Protein AF-A0A7J6LFY3-F1 (afdb_monomer)

Secondary structure (DSSP, 8-state):
-HHHHHT--TTTT--HHHHHHHHHHHHHIIIIIHHHHHHHHHSSHHHHHHHHHHH----TTGGGTHHHHHHHHHHHHHHHTSGGGS-HHHHHHHHHHHHHHHHHHHTT-SSSS-SSS--HHHHHHHHHHHHHHS--SGGGGG-HHHHHHTT-HHHHHHHHHHHHHHHHHHHHHHTT-

InterPro domains:
  IPR033468 Metaxin, glutathione S-transferase domain [PF17171] (96-162)
  IPR036282 Glutathione S-transferase, C-terminal domain superfamily [SSF47616] (95-165)
  IPR040079 Glutathione transferase family [SFLDS00019] (1-170)
  IPR050931 Mitochondrial Protein Transport Metaxin [PTHR12289] (2-169)

Radius of gyration: 18.07 Å; Cα contacts (8 Å, |Δi|>4): 151; chains: 1; bounding box: 41×41×45 Å

Foldseek 3Di:
DVCVVVVNALCVPFDPVLVVVLVVLLCCLVLQLVLLQLCLQLVDPQNLVQCCVPPPPDDPVCVVPVSVVVSVVSLVVCVVSVNNVDDNVVSLVSLLVSLVVQLVQCPVALENGHNPDHHPSLVSVLVSVCVQPVDPGPNVVSDSNNVNNVVRPSSVSSNVVVVVVVVVVVVVVVVVD

pLDDT: mean 91.99, std 9.64, range [40.88, 98.69]

Organism: Perkinsus olseni (NCBI:txid32597)

Solvent-accessible surface area (backbone atoms only — not comparable to full-atom values): 10045 Å² total; per-residue (Å²): 109,71,38,68,78,67,74,47,68,61,57,72,88,52,51,74,67,49,50,52,49,37,50,53,52,44,47,47,43,67,73,42,50,44,54,49,54,49,43,39,30,61,74,33,70,69,31,35,54,50,49,45,73,74,72,49,94,63,52,82,74,47,60,77,49,51,61,60,53,52,42,51,50,50,49,48,52,31,46,75,71,49,64,56,74,52,55,72,67,58,47,48,54,50,47,47,51,52,51,50,48,51,42,59,62,30,50,92,48,69,29,68,85,34,75,86,57,73,36,62,45,42,54,54,54,48,56,55,49,42,70,46,64,75,46,99,46,85,54,44,84,51,36,62,64,41,66,49,44,77,75,36,67,58,50,49,55,37,49,52,52,52,49,52,54,51,51,62,50,51,55,66,53,66,78,73,113

Structure (mmCIF, N/CA/C/O backbone):
data_AF-A0A7J6LFY3-F1
#
_entry.id   AF-A0A7J6LFY3-F1
#
loop_
_atom_site.group_PDB
_atom_site.id
_atom_site.type_symbol
_atom_site.label_atom_id
_atom_site.label_alt_id
_atom_site.label_comp_id
_atom_site.label_asym_id
_atom_site.label_entity_id
_atom_site.label_seq_id
_atom_site.pdbx_PDB_ins_code
_atom_site.Cartn_x
_atom_site.Cartn_y
_atom_site.Cartn_z
_atom_site.occupancy
_atom_site.B_iso_or_equiv
_atom_site.auth_seq_id
_atom_site.auth_comp_id
_atom_site.auth_asym_id
_atom_site.auth_atom_id
_atom_site.pdbx_PDB_model_num
ATOM 1 N N . MET A 1 1 ? 9.027 5.253 19.193 1.00 65.69 1 MET A N 1
ATOM 2 C CA . MET A 1 1 ? 7.863 5.371 18.272 1.00 65.69 1 MET A CA 1
ATOM 3 C C . MET A 1 1 ? 7.000 6.585 18.629 1.00 65.69 1 MET A C 1
ATOM 5 O O . MET A 1 1 ? 7.146 7.122 19.721 1.00 65.69 1 MET A O 1
ATOM 9 N N . LEU A 1 2 ? 6.112 7.054 17.735 1.00 80.75 2 LEU A N 1
ATOM 10 C CA . LEU A 1 2 ? 5.198 8.177 18.039 1.00 80.75 2 LEU A CA 1
ATOM 11 C C . LEU A 1 2 ? 4.242 7.851 19.198 1.00 80.75 2 LEU A C 1
ATOM 13 O O . LEU A 1 2 ? 3.955 8.728 20.008 1.00 80.75 2 LEU A O 1
ATOM 17 N N . SER A 1 3 ? 3.803 6.597 19.302 1.00 83.75 3 SER A N 1
ATOM 18 C CA . SER A 1 3 ? 2.967 6.102 20.399 1.00 83.75 3 SER A CA 1
ATOM 19 C C . SER A 1 3 ? 3.607 6.332 21.767 1.00 83.75 3 SER A C 1
ATOM 21 O O . SER A 1 3 ? 2.969 6.902 22.644 1.00 83.75 3 SER A O 1
ATOM 23 N N . GLU A 1 4 ? 4.888 5.993 21.925 1.00 83.31 4 GLU A N 1
ATOM 24 C CA . GLU A 1 4 ? 5.661 6.240 23.152 1.00 83.31 4 GLU A CA 1
ATOM 25 C C . GLU A 1 4 ? 5.812 7.738 23.431 1.00 83.31 4 GLU A C 1
ATOM 27 O O . GLU A 1 4 ? 5.576 8.195 24.546 1.00 83.31 4 GLU A O 1
ATOM 32 N N . LYS A 1 5 ? 6.149 8.529 22.402 1.00 86.81 5 LYS A N 1
ATOM 33 C CA . LYS A 1 5 ? 6.344 9.981 22.539 1.00 86.81 5 LYS A CA 1
ATOM 34 C C . LYS A 1 5 ? 5.081 10.697 23.024 1.00 86.81 5 LYS A C 1
ATOM 36 O O . LYS A 1 5 ? 5.181 11.657 23.783 1.00 86.81 5 LYS A O 1
ATOM 41 N N . TYR A 1 6 ? 3.913 10.269 22.553 1.00 87.06 6 TYR A N 1
ATOM 42 C CA . TYR A 1 6 ? 2.628 10.893 22.877 1.00 87.06 6 TYR A CA 1
ATOM 43 C C . TYR A 1 6 ? 1.809 10.110 23.907 1.00 87.06 6 TYR A C 1
ATOM 45 O O . TYR A 1 6 ? 0.683 10.511 24.191 1.00 87.06 6 TYR A O 1
ATOM 53 N N . ASN A 1 7 ? 2.362 9.022 24.454 1.00 88.75 7 ASN A N 1
ATOM 54 C CA . ASN A 1 7 ? 1.683 8.074 25.336 1.00 88.75 7 ASN A CA 1
ATOM 55 C C . ASN A 1 7 ? 0.286 7.674 24.819 1.00 88.75 7 ASN A C 1
ATOM 57 O O . ASN A 1 7 ? -0.711 7.716 25.541 1.00 88.75 7 ASN A O 1
ATOM 61 N N . LYS A 1 8 ? 0.209 7.368 23.519 1.00 87.75 8 LYS A N 1
ATOM 62 C CA . LYS A 1 8 ? -1.020 6.974 22.823 1.00 87.75 8 LYS A CA 1
ATOM 63 C C . LYS A 1 8 ? -0.801 5.656 22.105 1.00 87.75 8 LYS A C 1
ATOM 65 O O . LYS A 1 8 ? -0.168 5.624 21.051 1.00 87.75 8 LYS A O 1
ATOM 70 N N . ASP A 1 9 ? -1.357 4.599 22.675 1.00 91.00 9 ASP A N 1
ATOM 71 C CA . ASP A 1 9 ? -1.443 3.291 22.039 1.00 91.00 9 ASP A CA 1
ATOM 72 C C . ASP A 1 9 ? -2.806 3.154 21.343 1.00 91.00 9 ASP A C 1
ATOM 74 O O . ASP A 1 9 ? -3.854 3.152 21.990 1.00 91.00 9 ASP A O 1
ATOM 78 N N . LEU A 1 10 ? -2.789 3.099 20.008 1.00 91.81 10 LEU A N 1
ATOM 79 C CA . LEU A 1 10 ? -3.998 2.928 19.195 1.00 91.81 10 LEU A CA 1
ATOM 80 C C . LEU A 1 10 ? -4.537 1.493 19.256 1.00 91.81 10 LEU A C 1
ATOM 82 O O . LEU A 1 10 ? -5.704 1.272 18.936 1.00 91.81 10 LEU A O 1
ATOM 86 N N . ASP A 1 11 ? -3.710 0.547 19.701 1.00 94.06 11 ASP A N 1
ATOM 87 C CA . ASP A 1 11 ? -3.999 -0.882 19.740 1.00 94.06 11 ASP A CA 1
ATOM 88 C C . ASP A 1 11 ? -4.276 -1.379 21.174 1.00 94.06 11 ASP A C 1
ATOM 90 O O . ASP A 1 11 ? -4.370 -2.588 21.403 1.00 94.06 11 ASP A O 1
ATOM 94 N N . ALA A 1 12 ? -4.410 -0.466 22.147 1.00 92.31 12 ALA A N 1
ATOM 95 C CA . ALA A 1 12 ? -4.527 -0.791 23.572 1.00 92.31 12 ALA A CA 1
ATOM 96 C C . ALA A 1 12 ? -5.667 -1.779 23.871 1.00 92.31 12 ALA A C 1
ATOM 98 O O . ALA A 1 12 ? -5.471 -2.735 24.621 1.00 92.31 12 ALA A O 1
ATOM 99 N N . ASP A 1 13 ? -6.818 -1.582 23.222 1.00 92.56 13 ASP A N 1
ATOM 100 C CA . ASP A 1 13 ? -8.046 -2.354 23.452 1.00 92.56 13 ASP A CA 1
ATOM 101 C C . ASP A 1 13 ? -8.153 -3.607 22.564 1.00 92.56 13 ASP A C 1
ATOM 103 O O . ASP A 1 13 ? -9.158 -4.314 22.609 1.00 92.56 13 ASP A O 1
ATOM 107 N N . LEU A 1 14 ? -7.142 -3.887 21.731 1.00 95.25 14 LEU A N 1
ATOM 108 C CA . LEU A 1 14 ? -7.166 -5.048 20.843 1.00 95.25 14 LEU A CA 1
ATOM 109 C C . LEU A 1 14 ? -6.870 -6.347 21.598 1.00 95.25 14 LEU A C 1
ATOM 111 O O . LEU A 1 14 ? -5.921 -6.422 22.388 1.00 95.25 14 LEU A O 1
ATOM 115 N N . THR A 1 15 ? -7.621 -7.404 21.277 1.00 96.62 15 THR A N 1
ATOM 116 C CA . THR A 1 15 ? -7.311 -8.761 21.745 1.00 96.62 15 THR A CA 1
ATOM 117 C C . THR A 1 15 ? -5.974 -9.244 21.166 1.00 96.62 15 THR A C 1
ATOM 119 O O . THR A 1 15 ? -5.513 -8.725 20.140 1.00 96.62 15 THR A O 1
ATOM 122 N N . PRO A 1 16 ? -5.324 -10.254 21.774 1.00 97.31 16 PRO A N 1
ATOM 123 C CA . PRO A 1 16 ? -4.100 -10.836 21.224 1.00 97.31 16 PRO A CA 1
ATOM 124 C C . PRO A 1 16 ? -4.239 -11.281 19.759 1.00 97.31 16 PRO A C 1
ATOM 126 O O . PRO A 1 16 ? -3.343 -11.038 18.951 1.00 97.31 16 PRO A O 1
ATOM 129 N N . GLU A 1 17 ? -5.380 -11.862 19.386 1.00 97.31 17 GLU A N 1
ATOM 130 C CA . GLU A 1 17 ? -5.670 -12.300 18.018 1.00 97.31 17 GLU A CA 1
ATOM 131 C C . GLU A 1 17 ? -5.794 -11.112 17.056 1.00 97.31 17 GLU A C 1
ATOM 133 O O . GLU A 1 17 ? -5.250 -11.151 15.952 1.00 97.31 17 GLU A O 1
ATOM 138 N N . GLN A 1 18 ? -6.455 -10.028 17.474 1.00 96.56 18 GLN A N 1
ATOM 139 C CA . GLN A 1 18 ? -6.561 -8.802 16.677 1.00 96.56 18 GLN A CA 1
ATOM 140 C C . GLN A 1 18 ? -5.196 -8.134 16.483 1.00 96.56 18 GLN A C 1
ATOM 142 O O . GLN A 1 18 ? -4.888 -7.667 15.386 1.00 96.56 18 GLN A O 1
ATOM 147 N N . LYS A 1 19 ? -4.338 -8.138 17.511 1.00 96.81 19 LYS A N 1
ATOM 148 C CA . LYS A 1 19 ? -2.951 -7.656 17.399 1.00 96.81 19 LYS A CA 1
ATOM 149 C C . LYS A 1 19 ? -2.143 -8.503 16.416 1.00 96.81 19 LYS A C 1
ATOM 151 O O . LYS A 1 19 ? -1.441 -7.953 15.571 1.00 96.81 19 LYS A O 1
ATOM 156 N N . ALA A 1 20 ? -2.280 -9.827 16.467 1.00 97.56 20 ALA A N 1
ATOM 157 C CA . ALA A 1 20 ? -1.620 -10.722 15.517 1.00 97.56 20 ALA A CA 1
ATOM 158 C C . ALA A 1 20 ? -2.108 -10.493 14.075 1.00 97.56 20 ALA A C 1
ATOM 160 O O . ALA A 1 20 ? -1.294 -10.386 13.155 1.00 97.56 20 ALA A O 1
ATOM 161 N N . MET A 1 21 ? -3.421 -10.344 13.877 1.00 97.88 21 MET A N 1
ATOM 162 C CA . MET A 1 21 ? -3.996 -10.033 12.566 1.00 97.88 21 MET A CA 1
ATOM 163 C C . MET A 1 21 ? -3.535 -8.662 12.053 1.00 97.88 21 MET A C 1
ATOM 165 O O . MET A 1 21 ? -3.193 -8.528 10.881 1.00 97.88 21 MET A O 1
ATOM 169 N N . SER A 1 22 ? -3.460 -7.657 12.930 1.00 97.56 22 SER A N 1
ATOM 170 C CA . SER A 1 22 ? -2.922 -6.329 12.613 1.00 97.56 22 SER A CA 1
ATOM 171 C C . SER A 1 22 ? -1.500 -6.424 12.050 1.00 97.56 22 SER A C 1
ATOM 173 O O . SER A 1 22 ? -1.221 -5.853 10.996 1.00 97.56 22 SER A O 1
ATOM 175 N N . VAL A 1 23 ? -0.621 -7.215 12.676 1.00 98.00 23 VAL A N 1
ATOM 176 C CA . VAL A 1 23 ? 0.743 -7.448 12.172 1.00 98.00 23 VAL A CA 1
ATOM 177 C C . VAL A 1 23 ? 0.728 -8.141 10.809 1.00 98.00 23 VAL A C 1
ATOM 179 O O . VAL A 1 23 ? 1.461 -7.729 9.911 1.00 98.00 23 VAL A O 1
ATOM 182 N N . ALA A 1 24 ? -0.103 -9.169 10.624 1.00 98.44 24 ALA A N 1
ATOM 183 C CA . ALA A 1 24 ? -0.195 -9.880 9.348 1.00 98.44 24 ALA A CA 1
ATOM 184 C C . ALA A 1 24 ? -0.619 -8.948 8.200 1.00 98.44 24 ALA A C 1
ATOM 186 O O . ALA A 1 24 ? -0.000 -8.952 7.135 1.00 98.44 24 ALA A O 1
ATOM 187 N N . VAL A 1 25 ? -1.622 -8.097 8.439 1.00 98.56 25 VAL A N 1
ATOM 188 C CA . VAL A 1 25 ? -2.085 -7.102 7.463 1.00 98.56 25 VAL A CA 1
ATOM 189 C C . VAL A 1 25 ? -1.010 -6.053 7.188 1.00 98.56 25 VAL A C 1
ATOM 191 O O . VAL A 1 25 ? -0.761 -5.747 6.024 1.00 98.56 25 VAL A O 1
ATOM 194 N N . GLN A 1 26 ? -0.327 -5.544 8.219 1.00 98.00 26 GLN A N 1
ATOM 195 C CA . GLN A 1 26 ? 0.783 -4.602 8.037 1.00 98.00 26 GLN A CA 1
ATOM 196 C C . GLN A 1 26 ? 1.870 -5.199 7.141 1.00 98.00 26 GLN A C 1
ATOM 198 O O . GLN A 1 26 ? 2.269 -4.564 6.172 1.00 98.00 26 GLN A O 1
ATOM 203 N N . ARG A 1 27 ? 2.288 -6.450 7.378 1.00 98.12 27 ARG A N 1
ATOM 204 C CA . ARG A 1 27 ? 3.302 -7.113 6.539 1.00 98.12 27 ARG A CA 1
ATOM 205 C C . ARG A 1 27 ? 2.825 -7.342 5.111 1.00 98.12 27 ARG A C 1
ATOM 207 O O . ARG A 1 27 ? 3.593 -7.110 4.184 1.00 98.12 27 ARG A O 1
ATOM 214 N N . MET A 1 28 ? 1.568 -7.738 4.915 1.00 98.31 28 MET A N 1
ATOM 215 C CA . MET A 1 28 ? 0.989 -7.865 3.574 1.00 98.31 28 MET A CA 1
ATOM 216 C C . MET A 1 28 ? 1.029 -6.530 2.817 1.00 98.31 28 MET A C 1
ATOM 218 O O . MET A 1 28 ? 1.389 -6.494 1.642 1.00 98.31 28 MET A O 1
ATOM 222 N N . VAL A 1 29 ? 0.706 -5.420 3.482 1.00 98.06 29 VAL A N 1
ATOM 223 C CA . VAL A 1 29 ? 0.696 -4.098 2.847 1.00 98.06 29 VAL A CA 1
ATOM 224 C C . VAL A 1 29 ? 2.113 -3.567 2.614 1.00 98.06 29 VAL A C 1
ATOM 226 O O . VAL A 1 29 ? 2.441 -3.176 1.495 1.00 98.06 29 VAL A O 1
ATOM 229 N N . GLU A 1 30 ? 2.960 -3.571 3.640 1.00 96.69 30 GLU A N 1
ATOM 230 C CA . GLU A 1 30 ? 4.283 -2.934 3.629 1.00 96.69 30 GLU A CA 1
ATOM 231 C C . GLU A 1 30 ? 5.327 -3.738 2.846 1.00 96.69 30 GLU A C 1
ATOM 233 O O . GLU A 1 30 ? 6.134 -3.159 2.123 1.00 96.69 30 GLU A O 1
ATOM 238 N N . GLU A 1 31 ? 5.291 -5.069 2.942 1.00 96.62 31 GLU A N 1
ATOM 239 C CA . GLU A 1 31 ? 6.338 -5.939 2.389 1.00 96.62 31 GLU A CA 1
ATOM 240 C C . GLU A 1 31 ? 5.921 -6.628 1.081 1.00 96.62 31 GLU A C 1
ATOM 242 O O . GLU A 1 31 ? 6.752 -7.244 0.415 1.00 96.62 31 GLU A O 1
ATOM 247 N N . HIS A 1 32 ? 4.651 -6.527 0.671 1.00 97.44 32 HIS A N 1
ATOM 248 C CA . HIS A 1 32 ? 4.164 -7.164 -0.558 1.00 97.44 32 HIS A CA 1
ATOM 249 C C . HIS A 1 32 ? 3.380 -6.195 -1.455 1.00 97.44 32 HIS A C 1
ATOM 251 O O . HIS A 1 32 ? 3.876 -5.834 -2.528 1.00 97.44 32 HIS A O 1
ATOM 257 N N . ALA A 1 33 ? 2.222 -5.691 -1.017 1.00 97.69 33 ALA A N 1
ATOM 258 C CA . ALA A 1 33 ? 1.380 -4.808 -1.834 1.00 97.69 33 ALA A CA 1
ATOM 259 C C . ALA A 1 33 ? 2.096 -3.500 -2.227 1.00 97.69 33 ALA A C 1
ATOM 261 O O . ALA A 1 33 ? 1.973 -3.027 -3.362 1.00 97.69 33 ALA A O 1
ATOM 262 N N . TYR A 1 34 ? 2.909 -2.940 -1.327 1.00 96.75 34 TYR A N 1
ATOM 263 C CA . TYR A 1 34 ? 3.764 -1.790 -1.614 1.00 96.75 34 TYR A CA 1
ATOM 264 C C . TYR A 1 34 ? 4.732 -2.066 -2.771 1.00 96.75 34 TYR A C 1
ATOM 266 O O . TYR A 1 34 ? 4.769 -1.306 -3.741 1.00 96.75 34 TYR A O 1
ATOM 274 N N . PHE A 1 35 ? 5.480 -3.174 -2.726 1.00 97.56 35 PHE A N 1
ATOM 275 C CA . PHE A 1 35 ? 6.440 -3.508 -3.780 1.00 97.56 35 PHE A CA 1
ATOM 276 C C . PHE A 1 35 ? 5.763 -3.857 -5.109 1.00 97.56 35 PHE A C 1
ATOM 278 O O . PHE A 1 35 ? 6.323 -3.564 -6.167 1.00 97.56 35 PHE A O 1
ATOM 285 N N . LEU A 1 36 ? 4.546 -4.407 -5.089 1.00 97.62 36 LEU A N 1
ATOM 286 C CA . LEU A 1 36 ? 3.739 -4.568 -6.300 1.00 97.62 36 LEU A CA 1
ATOM 287 C C . LEU A 1 36 ? 3.377 -3.206 -6.923 1.00 97.62 36 LEU A C 1
ATOM 289 O O . LEU A 1 36 ? 3.571 -3.025 -8.124 1.00 97.62 36 LEU A O 1
ATOM 293 N N . SER A 1 37 ? 2.970 -2.214 -6.124 1.00 95.56 37 SER A N 1
ATOM 294 C CA . SER A 1 37 ? 2.732 -0.845 -6.616 1.00 95.56 37 SER A CA 1
ATOM 295 C C . SER A 1 37 ? 4.010 -0.166 -7.124 1.00 95.56 37 SER A C 1
ATOM 297 O O . SER A 1 37 ? 3.989 0.547 -8.128 1.00 95.56 37 SER A O 1
ATOM 299 N N . VAL A 1 38 ? 5.158 -0.403 -6.480 1.00 95.50 38 VAL A N 1
ATOM 300 C CA . VAL A 1 38 ? 6.456 0.077 -6.986 1.00 95.50 38 VAL A CA 1
ATOM 301 C C . VAL A 1 38 ? 6.781 -0.566 -8.336 1.00 95.50 38 VAL A C 1
ATOM 303 O O . VAL A 1 38 ? 7.311 0.109 -9.220 1.00 95.50 38 VAL A O 1
ATOM 306 N N . ALA A 1 39 ? 6.449 -1.844 -8.530 1.00 97.00 39 ALA A N 1
ATOM 307 C CA . ALA A 1 39 ? 6.632 -2.530 -9.804 1.00 97.00 39 ALA A CA 1
ATOM 308 C C . ALA A 1 39 ? 5.740 -1.958 -10.913 1.00 97.00 39 ALA A C 1
ATOM 310 O O . ALA A 1 39 ? 6.237 -1.775 -12.027 1.00 97.00 39 ALA A O 1
ATOM 311 N N . ASP A 1 40 ? 4.483 -1.615 -10.607 1.00 94.31 40 ASP A N 1
ATOM 312 C CA . ASP A 1 40 ? 3.579 -0.936 -11.548 1.00 94.31 40 ASP A CA 1
ATOM 313 C C . ASP A 1 40 ? 4.213 0.349 -12.099 1.00 94.31 40 ASP A C 1
ATOM 315 O O . ASP A 1 40 ? 4.107 0.644 -13.287 1.00 94.31 40 ASP A O 1
ATOM 319 N N . ILE A 1 41 ? 4.952 1.077 -11.257 1.00 92.81 41 ILE A N 1
ATOM 320 C CA . ILE A 1 41 ? 5.628 2.312 -11.657 1.00 92.81 41 ILE A CA 1
ATOM 321 C C . ILE A 1 41 ? 6.969 2.036 -12.354 1.00 92.81 41 ILE A C 1
ATOM 323 O O . ILE A 1 41 ? 7.250 2.588 -13.413 1.00 92.81 41 ILE A O 1
ATOM 327 N N . ALA A 1 42 ? 7.843 1.225 -11.760 1.00 95.00 42 ALA A N 1
ATOM 328 C CA . ALA A 1 42 ? 9.235 1.095 -12.197 1.00 95.00 42 ALA A CA 1
ATOM 329 C C . ALA A 1 42 ? 9.407 0.240 -13.463 1.00 95.00 42 ALA A C 1
ATOM 331 O O . ALA A 1 42 ? 10.375 0.421 -14.217 1.00 95.00 42 ALA A O 1
ATOM 332 N N . LEU A 1 43 ? 8.507 -0.723 -13.683 1.00 95.00 43 LEU A N 1
ATOM 333 C CA . LEU A 1 43 ? 8.616 -1.694 -14.773 1.00 95.00 43 LEU A CA 1
ATOM 334 C C . LEU A 1 43 ? 7.811 -1.301 -16.013 1.00 95.00 43 LEU A C 1
ATOM 336 O O . LEU A 1 43 ? 8.122 -1.810 -17.085 1.00 95.00 43 LEU A O 1
ATOM 340 N N . GLN A 1 44 ? 6.880 -0.352 -15.902 1.00 91.88 44 GLN A N 1
ATOM 341 C CA . GLN A 1 44 ? 6.109 0.170 -17.030 1.00 91.88 44 GLN A CA 1
ATOM 342 C C . GLN A 1 44 ? 6.688 1.516 -17.491 1.00 91.88 44 GLN A C 1
ATOM 344 O O . GLN A 1 44 ? 6.809 2.450 -16.700 1.00 91.88 44 GLN A O 1
ATOM 349 N N . ASP A 1 45 ? 7.054 1.633 -18.772 1.00 91.75 45 ASP A N 1
ATOM 350 C CA . ASP A 1 45 ? 7.719 2.837 -19.302 1.00 91.75 45 ASP A CA 1
ATOM 351 C C . ASP A 1 45 ? 6.866 4.102 -19.139 1.00 91.75 45 ASP A C 1
ATOM 353 O O . ASP A 1 45 ? 7.368 5.136 -18.694 1.00 91.75 45 ASP A O 1
ATOM 357 N N . GLY A 1 46 ? 5.567 4.008 -19.440 1.00 92.19 46 GLY A N 1
ATOM 358 C CA . GLY A 1 46 ? 4.634 5.127 -19.302 1.00 92.19 46 GLY A CA 1
ATOM 359 C C . GLY A 1 46 ? 4.513 5.615 -17.857 1.00 92.19 46 GLY A C 1
ATOM 360 O O . GLY A 1 46 ? 4.660 6.810 -17.599 1.00 92.19 46 GLY A O 1
ATOM 361 N N . ALA A 1 47 ? 4.330 4.695 -16.906 1.00 92.12 47 ALA A N 1
ATOM 362 C CA . ALA A 1 47 ? 4.235 5.028 -15.487 1.00 92.12 47 ALA A CA 1
ATOM 363 C C . ALA A 1 47 ? 5.529 5.668 -14.968 1.00 92.12 47 ALA A C 1
ATOM 365 O O . ALA A 1 47 ? 5.490 6.697 -14.290 1.00 92.12 47 ALA A O 1
ATOM 366 N N . PHE A 1 48 ? 6.684 5.104 -15.334 1.00 94.00 48 PHE A N 1
ATOM 367 C CA . PHE A 1 48 ? 7.979 5.628 -14.919 1.00 94.00 48 PHE A CA 1
ATOM 368 C C . PHE A 1 48 ? 8.215 7.049 -15.445 1.00 94.00 48 PHE A C 1
ATOM 370 O O . PHE A 1 48 ? 8.609 7.928 -14.680 1.00 94.00 48 PHE A O 1
ATOM 377 N N . SER A 1 49 ? 7.923 7.303 -16.724 1.00 92.06 49 SER A N 1
ATOM 378 C CA . SER A 1 49 ? 8.061 8.640 -17.314 1.00 92.06 49 SER A CA 1
ATOM 379 C C . SER A 1 49 ? 7.146 9.666 -16.648 1.00 92.06 49 SER A C 1
ATOM 381 O O . SER A 1 49 ? 7.588 10.779 -16.359 1.00 92.06 49 SER A O 1
ATOM 383 N N . VAL A 1 50 ? 5.891 9.308 -16.354 1.00 90.94 50 VAL A N 1
ATOM 384 C CA . VAL A 1 50 ? 4.982 10.200 -15.616 1.00 90.94 50 VAL A CA 1
ATOM 385 C C . VAL A 1 50 ? 5.521 10.477 -14.208 1.00 90.94 50 VAL A C 1
ATOM 387 O O . VAL A 1 50 ? 5.541 11.633 -13.786 1.00 90.94 50 VAL A O 1
ATOM 390 N N . MET A 1 51 ? 6.002 9.451 -13.496 1.00 91.00 51 MET A N 1
ATOM 391 C CA . MET A 1 51 ? 6.557 9.594 -12.145 1.00 91.00 51 MET A CA 1
ATOM 392 C C . MET A 1 51 ? 7.777 10.522 -12.129 1.00 91.00 51 MET A C 1
ATOM 394 O O . MET A 1 51 ? 7.826 11.448 -11.320 1.00 91.00 51 MET A O 1
ATOM 398 N N . VAL A 1 52 ? 8.712 10.342 -13.065 1.00 90.88 52 VAL A N 1
ATOM 399 C CA . VAL A 1 52 ? 9.892 11.207 -13.213 1.00 90.88 52 VAL A CA 1
ATOM 400 C C . VAL A 1 52 ? 9.479 12.651 -13.481 1.00 90.88 52 VAL A C 1
ATOM 402 O O . VAL A 1 52 ? 9.938 13.550 -12.783 1.00 90.88 52 VAL A O 1
ATOM 405 N N . ASN A 1 53 ? 8.594 12.886 -14.452 1.00 88.50 53 ASN A N 1
ATOM 406 C CA . ASN A 1 53 ? 8.201 14.243 -14.834 1.00 88.50 53 ASN A CA 1
ATOM 407 C C . ASN A 1 53 ? 7.425 14.978 -13.737 1.00 88.50 53 ASN A C 1
ATOM 409 O O . ASN A 1 53 ? 7.522 16.199 -13.639 1.00 88.50 53 ASN A O 1
ATOM 413 N N . LYS A 1 54 ? 6.641 14.250 -12.935 1.00 84.94 54 LYS A N 1
ATOM 414 C CA . LYS A 1 54 ? 5.776 14.849 -11.917 1.00 84.94 54 LYS A CA 1
ATOM 415 C C . LYS A 1 54 ? 6.464 15.041 -10.568 1.00 84.94 54 LYS A C 1
ATOM 417 O O . LYS A 1 54 ? 6.175 16.021 -9.889 1.00 84.94 54 LYS A O 1
ATOM 422 N N . PHE A 1 55 ? 7.337 14.116 -10.171 1.00 83.19 55 PHE A N 1
ATOM 423 C CA . PHE A 1 55 ? 7.895 14.092 -8.815 1.00 83.19 55 PHE A CA 1
ATOM 424 C C . PHE A 1 55 ? 9.392 14.387 -8.742 1.00 83.19 55 PHE A C 1
ATOM 426 O O . PHE A 1 55 ? 9.880 14.701 -7.658 1.00 83.19 55 PHE A O 1
ATOM 433 N N . LEU A 1 56 ? 10.132 14.317 -9.854 1.00 84.50 56 LEU A N 1
ATOM 434 C CA . LEU A 1 56 ? 11.550 14.667 -9.864 1.00 84.50 56 LEU A CA 1
ATOM 435 C C . LEU A 1 56 ? 11.756 16.057 -10.472 1.00 84.50 56 LEU A C 1
ATOM 437 O O . LEU A 1 56 ? 11.705 16.251 -11.687 1.00 84.50 56 LEU A O 1
ATOM 441 N N . SER A 1 57 ? 12.069 17.028 -9.617 1.00 86.69 57 SER A N 1
ATOM 442 C CA . SER A 1 57 ? 12.480 18.374 -10.028 1.00 86.69 57 SER A CA 1
ATOM 443 C C . SER A 1 57 ? 13.922 18.361 -10.549 1.00 86.69 57 SER A C 1
ATOM 445 O O . SER A 1 57 ? 14.862 18.693 -9.829 1.00 86.69 57 SER A O 1
ATOM 447 N N . LEU A 1 58 ? 14.110 17.927 -11.800 1.00 88.00 58 LEU A N 1
ATOM 448 C CA . LEU A 1 58 ? 15.428 17.765 -12.426 1.00 88.00 58 LEU A CA 1
ATOM 449 C C . LEU A 1 58 ? 15.805 18.950 -13.326 1.00 88.00 58 LEU A C 1
ATOM 451 O O . LEU A 1 58 ? 15.036 19.367 -14.195 1.00 88.00 58 LEU A O 1
ATOM 455 N N . SER A 1 59 ? 17.041 19.429 -13.179 1.00 88.69 59 SER A N 1
ATOM 456 C CA . SER A 1 59 ? 17.690 20.342 -14.129 1.00 88.69 59 SER A CA 1
ATOM 457 C C . SER A 1 59 ? 18.021 19.640 -15.455 1.00 88.69 59 SER A C 1
ATOM 459 O O . SER A 1 59 ? 18.084 18.412 -15.520 1.00 88.69 59 SER A O 1
ATOM 461 N N . ALA A 1 60 ? 18.288 20.402 -16.523 1.00 87.25 60 ALA A N 1
ATOM 462 C CA . ALA A 1 60 ? 18.595 19.837 -17.845 1.00 87.25 60 ALA A CA 1
ATOM 463 C C . ALA A 1 60 ? 19.748 18.813 -17.811 1.00 87.25 60 ALA A C 1
ATOM 465 O O . ALA A 1 60 ? 19.640 17.745 -18.406 1.00 87.25 60 ALA A O 1
ATOM 466 N N . PHE A 1 61 ? 20.807 19.100 -17.048 1.00 89.44 61 PHE A N 1
ATOM 467 C CA . PHE A 1 61 ? 21.948 18.196 -16.898 1.00 89.44 61 PHE A CA 1
ATOM 468 C C . PHE A 1 61 ? 21.584 16.905 -16.149 1.00 89.44 61 PHE A C 1
ATOM 470 O O . PHE A 1 61 ? 21.947 15.811 -16.569 1.00 89.44 61 PHE A O 1
ATOM 477 N N . THR A 1 62 ? 20.819 17.005 -15.059 1.00 90.69 62 THR A N 1
ATOM 478 C CA . THR A 1 62 ? 20.473 15.834 -14.233 1.00 90.69 62 THR A CA 1
ATOM 479 C C . THR A 1 62 ? 19.465 14.902 -14.908 1.00 90.69 62 THR A C 1
ATOM 481 O O . THR A 1 62 ? 19.497 13.693 -14.668 1.00 90.69 62 THR A O 1
ATOM 484 N N . LYS A 1 63 ? 18.636 15.412 -15.832 1.00 89.75 63 LYS A N 1
ATOM 485 C CA . LYS A 1 63 ? 17.733 14.592 -16.661 1.00 89.75 63 LYS A CA 1
ATOM 486 C C . LYS A 1 63 ? 18.458 13.534 -17.504 1.00 89.75 63 LYS A C 1
ATOM 488 O O . LYS A 1 63 ? 17.839 12.531 -17.842 1.00 89.75 63 LYS A O 1
ATOM 493 N N . LEU A 1 64 ? 19.749 13.715 -17.798 1.00 89.25 64 LEU A N 1
ATOM 494 C CA . LEU A 1 64 ? 20.533 12.784 -18.621 1.00 89.25 64 LEU A CA 1
ATOM 495 C C . LEU A 1 64 ? 20.814 11.441 -17.927 1.00 89.25 64 LEU A C 1
ATOM 497 O O . LEU A 1 64 ? 20.940 10.424 -18.602 1.00 89.25 64 LEU A O 1
ATOM 501 N N . PHE A 1 65 ? 20.916 11.412 -16.594 1.00 93.94 65 PHE A N 1
ATOM 502 C CA . PHE A 1 65 ? 21.356 10.212 -15.866 1.00 93.94 65 PHE A CA 1
ATOM 503 C C . PHE A 1 65 ? 20.504 9.860 -14.644 1.00 93.94 65 PHE A C 1
ATOM 505 O O . PHE A 1 65 ? 20.376 8.675 -14.327 1.00 93.94 65 PHE A O 1
ATOM 512 N N . VAL A 1 66 ? 19.878 10.838 -13.974 1.00 94.31 66 VAL A N 1
ATOM 513 C CA . VAL A 1 66 ? 19.089 10.582 -12.756 1.00 94.31 66 VAL A CA 1
ATOM 514 C C . VAL A 1 66 ? 17.923 9.617 -13.005 1.00 94.31 66 VAL A C 1
ATOM 516 O O . VAL A 1 66 ? 17.801 8.667 -12.232 1.00 94.31 66 VAL A O 1
ATOM 519 N N . PRO A 1 67 ? 17.112 9.743 -14.077 1.00 94.50 67 PRO A N 1
ATOM 520 C CA . PRO A 1 67 ? 16.021 8.798 -14.324 1.00 94.50 67 PRO A CA 1
ATOM 521 C C . PRO A 1 67 ? 16.511 7.353 -14.489 1.00 94.50 67 PRO A C 1
ATOM 523 O O . PRO A 1 67 ? 15.947 6.433 -13.901 1.00 94.50 67 PRO A O 1
ATOM 526 N N . SER A 1 68 ? 17.606 7.146 -15.227 1.00 94.75 68 SER A N 1
ATOM 527 C CA . SER A 1 68 ? 18.202 5.815 -15.406 1.00 94.75 68 SER A CA 1
ATOM 528 C C . SER A 1 68 ? 18.694 5.239 -14.074 1.00 94.75 68 SER A C 1
ATOM 530 O O . SER A 1 68 ? 18.406 4.086 -13.743 1.00 94.75 68 SER A O 1
ATOM 532 N N . LEU A 1 69 ? 19.361 6.063 -13.257 1.00 96.00 69 LEU A N 1
ATOM 533 C CA . LEU A 1 69 ? 19.832 5.665 -11.934 1.00 96.00 69 LEU A CA 1
ATOM 534 C C . LEU A 1 69 ? 18.671 5.293 -11.001 1.00 96.00 69 LEU A C 1
ATOM 536 O O . LEU A 1 69 ? 18.728 4.246 -10.353 1.00 96.00 69 LEU A O 1
ATOM 540 N N . VAL A 1 70 ? 17.615 6.110 -10.951 1.00 95.56 70 VAL A N 1
ATOM 541 C CA . VAL A 1 70 ? 16.411 5.839 -10.149 1.00 95.56 70 VAL A CA 1
ATOM 542 C C . VAL A 1 70 ? 15.774 4.526 -10.593 1.00 95.56 70 VAL A C 1
ATOM 544 O O . VAL A 1 70 ? 15.540 3.645 -9.765 1.00 95.56 70 VAL A O 1
ATOM 547 N N . ARG A 1 71 ? 15.575 4.336 -11.902 1.00 96.06 71 ARG A N 1
ATOM 548 C CA . ARG A 1 71 ? 14.956 3.115 -12.428 1.00 96.06 71 ARG A CA 1
ATOM 549 C C . ARG A 1 71 ? 15.773 1.868 -12.120 1.00 96.06 71 ARG A C 1
ATOM 551 O O . ARG A 1 71 ? 15.206 0.838 -11.759 1.00 96.06 71 ARG A O 1
ATOM 558 N N . ARG A 1 72 ? 17.100 1.957 -12.243 1.00 96.94 72 ARG A N 1
ATOM 559 C CA . ARG A 1 72 ? 18.014 0.859 -11.914 1.00 96.94 72 ARG A CA 1
ATOM 560 C C . ARG A 1 72 ? 17.913 0.470 -10.440 1.00 96.94 72 ARG A C 1
ATOM 562 O O . ARG A 1 72 ? 17.821 -0.718 -10.152 1.00 96.94 72 ARG A O 1
ATOM 569 N N . ASN A 1 73 ? 17.879 1.444 -9.528 1.00 96.94 73 ASN A N 1
ATOM 570 C CA . ASN A 1 73 ? 17.732 1.179 -8.093 1.00 96.94 73 ASN A CA 1
ATOM 571 C C . ASN A 1 73 ? 16.380 0.534 -7.764 1.00 96.94 73 ASN A C 1
ATOM 573 O O . ASN A 1 73 ? 16.345 -0.490 -7.087 1.00 96.94 73 ASN A O 1
ATOM 577 N N . LEU A 1 74 ? 15.276 1.064 -8.306 1.00 96.81 74 LEU A N 1
ATOM 578 C CA . LEU A 1 74 ? 13.946 0.476 -8.108 1.00 96.81 74 LEU A CA 1
ATOM 579 C C . LEU A 1 74 ? 13.892 -0.974 -8.609 1.00 96.81 74 LEU A C 1
ATOM 581 O O . LEU A 1 74 ? 13.438 -1.860 -7.892 1.00 96.81 74 LEU A O 1
ATOM 585 N N . ARG A 1 75 ? 14.425 -1.244 -9.807 1.00 97.25 75 ARG A N 1
ATOM 586 C CA . ARG A 1 75 ? 14.533 -2.607 -10.354 1.00 97.25 75 ARG A CA 1
ATOM 587 C C . ARG A 1 75 ? 15.404 -3.525 -9.496 1.00 97.25 75 ARG A C 1
ATOM 589 O O . ARG A 1 75 ? 15.067 -4.697 -9.345 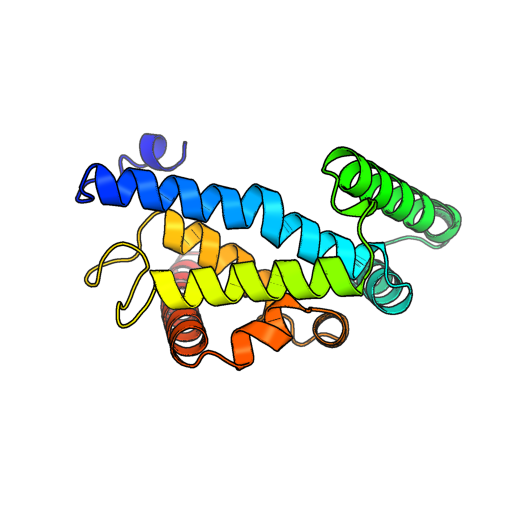1.00 97.25 75 ARG A O 1
ATOM 596 N N . GLY A 1 76 ? 16.504 -3.016 -8.944 1.00 97.69 76 GLY A N 1
ATOM 597 C CA . GLY A 1 76 ? 17.361 -3.756 -8.016 1.00 97.69 76 GLY A CA 1
ATOM 598 C C . GLY A 1 76 ? 16.603 -4.178 -6.758 1.00 97.69 76 GLY A C 1
ATOM 599 O O . GLY A 1 76 ? 16.562 -5.365 -6.441 1.00 97.69 76 GLY A O 1
ATOM 600 N N . ASN A 1 77 ? 15.916 -3.232 -6.114 1.00 96.88 77 ASN A N 1
ATOM 601 C CA . ASN A 1 77 ? 15.117 -3.488 -4.913 1.00 96.88 77 ASN A CA 1
ATOM 602 C C . ASN A 1 77 ? 13.978 -4.479 -5.182 1.00 96.88 77 ASN A C 1
ATOM 604 O O . ASN A 1 77 ? 13.792 -5.426 -4.423 1.00 96.88 77 ASN A O 1
ATOM 608 N N . LEU A 1 78 ? 13.264 -4.323 -6.301 1.00 98.00 78 LEU A N 1
ATOM 609 C CA . LEU A 1 78 ? 12.209 -5.257 -6.702 1.00 98.00 78 LEU A CA 1
ATOM 610 C C . LEU A 1 78 ? 12.745 -6.677 -6.920 1.00 98.00 78 LEU A C 1
ATOM 612 O O . LEU A 1 78 ? 12.090 -7.644 -6.542 1.00 98.00 78 LEU A O 1
ATOM 616 N N . ASN A 1 79 ? 13.930 -6.825 -7.518 1.00 97.38 79 ASN A N 1
ATOM 617 C CA . ASN A 1 79 ? 14.555 -8.136 -7.705 1.00 97.38 79 ASN A CA 1
ATOM 618 C C . ASN A 1 79 ? 15.028 -8.768 -6.390 1.00 97.38 79 ASN A C 1
ATOM 620 O O . ASN A 1 79 ? 14.928 -9.990 -6.248 1.00 97.38 79 ASN A O 1
ATOM 624 N N . ALA A 1 80 ? 15.523 -7.959 -5.449 1.00 96.62 80 ALA A N 1
ATOM 625 C CA . ALA A 1 80 ? 15.902 -8.409 -4.110 1.00 96.62 80 ALA A CA 1
ATOM 626 C C . ALA A 1 80 ? 14.684 -8.908 -3.316 1.00 96.62 80 ALA A C 1
ATOM 628 O O . ALA A 1 80 ? 14.761 -9.951 -2.678 1.00 96.62 80 ALA A O 1
ATOM 629 N N . GLN A 1 81 ? 13.541 -8.232 -3.454 1.00 95.06 81 GLN A N 1
ATOM 630 C CA . GLN A 1 81 ? 12.253 -8.634 -2.872 1.00 95.06 81 GLN A CA 1
ATOM 631 C C . GLN A 1 81 ? 11.544 -9.768 -3.640 1.00 95.06 81 GLN A C 1
ATOM 633 O O . GLN A 1 81 ? 10.451 -10.190 -3.282 1.00 95.06 81 GLN A O 1
ATOM 638 N N . GLY A 1 82 ? 12.110 -10.243 -4.753 1.00 96.62 82 GLY A N 1
ATOM 639 C CA . GLY A 1 82 ? 11.516 -11.285 -5.599 1.00 96.62 82 GLY A CA 1
ATOM 640 C C . GLY A 1 82 ? 10.380 -10.817 -6.522 1.00 96.62 82 GLY A C 1
ATOM 641 O O . GLY A 1 82 ? 10.170 -11.434 -7.564 1.00 96.62 82 GLY A O 1
ATOM 642 N N . ILE A 1 83 ? 9.712 -9.694 -6.233 1.00 97.81 83 ILE A N 1
ATOM 643 C CA . ILE A 1 83 ? 8.629 -9.127 -7.063 1.00 97.81 83 ILE A CA 1
ATOM 644 C C . ILE A 1 83 ? 9.085 -8.808 -8.494 1.00 97.81 83 ILE A C 1
ATOM 646 O O . ILE A 1 83 ? 8.346 -9.023 -9.457 1.00 97.81 83 ILE A O 1
ATOM 650 N N . GLY A 1 84 ? 10.321 -8.330 -8.652 1.00 95.81 84 GLY A N 1
ATOM 651 C CA . GLY A 1 84 ? 10.908 -7.991 -9.952 1.00 95.81 84 GLY A CA 1
ATOM 652 C C . GLY A 1 84 ? 11.104 -9.190 -10.885 1.00 95.81 84 GLY A C 1
ATOM 653 O O . GLY A 1 84 ? 11.258 -8.993 -12.086 1.00 95.81 84 GLY A O 1
ATOM 654 N N . ARG A 1 85 ? 11.057 -10.417 -10.346 1.00 96.00 85 ARG A N 1
ATOM 655 C CA . ARG A 1 85 ? 11.237 -11.676 -11.090 1.00 96.00 85 ARG A CA 1
ATOM 656 C C . ARG A 1 85 ? 9.930 -12.236 -11.647 1.00 96.00 85 ARG A C 1
ATOM 658 O O . ARG A 1 85 ? 9.960 -13.169 -12.440 1.00 96.00 85 ARG A O 1
ATOM 665 N N . LEU A 1 86 ? 8.795 -11.706 -11.200 1.00 97.19 86 LEU A N 1
ATOM 666 C CA . LEU A 1 86 ? 7.471 -12.155 -11.615 1.00 97.19 86 LEU A CA 1
ATOM 667 C C . LEU A 1 86 ? 7.111 -11.614 -13.003 1.00 97.19 86 LEU A C 1
ATOM 669 O O . LEU A 1 86 ? 7.615 -10.569 -13.425 1.00 97.19 86 LEU A O 1
ATOM 673 N N . SER A 1 87 ? 6.188 -12.282 -13.694 1.00 96.81 87 SER A N 1
ATOM 674 C CA . SER A 1 87 ? 5.560 -11.699 -14.882 1.00 96.81 87 SER A CA 1
ATOM 675 C C . SER A 1 87 ? 4.623 -10.546 -14.493 1.00 96.81 87 SER A C 1
ATOM 677 O O . SER A 1 87 ? 4.268 -10.366 -13.326 1.00 96.81 87 SER A O 1
ATOM 679 N N . GLU A 1 88 ? 4.222 -9.723 -15.463 1.00 95.00 88 GLU A N 1
ATOM 680 C CA . GLU A 1 88 ? 3.224 -8.673 -15.218 1.00 95.00 88 GLU A CA 1
ATOM 681 C C . GLU A 1 88 ? 1.872 -9.250 -14.791 1.00 95.00 88 GLU A C 1
ATOM 683 O O . GLU A 1 88 ? 1.281 -8.758 -13.829 1.00 95.00 88 GLU A O 1
ATOM 688 N N . ALA A 1 89 ? 1.436 -10.334 -15.438 1.00 96.44 89 ALA A N 1
ATOM 689 C CA . ALA A 1 89 ? 0.209 -11.036 -15.084 1.00 96.44 89 ALA A CA 1
ATOM 690 C C . ALA A 1 89 ? 0.256 -11.558 -13.638 1.00 96.44 89 ALA A C 1
ATOM 692 O O . ALA A 1 89 ? -0.659 -11.285 -12.864 1.00 96.44 89 ALA A O 1
ATOM 693 N N . ASP A 1 90 ? 1.359 -12.202 -13.236 1.00 98.19 90 ASP A N 1
ATOM 694 C CA . ASP A 1 90 ? 1.517 -12.729 -11.873 1.00 98.19 90 ASP A CA 1
ATOM 695 C C . ASP A 1 90 ? 1.507 -11.623 -10.813 1.00 98.19 90 ASP A C 1
ATOM 697 O O . ASP A 1 90 ? 0.941 -11.802 -9.733 1.00 98.19 90 ASP A O 1
ATOM 701 N N . ARG A 1 91 ? 2.134 -10.471 -11.095 1.00 97.94 91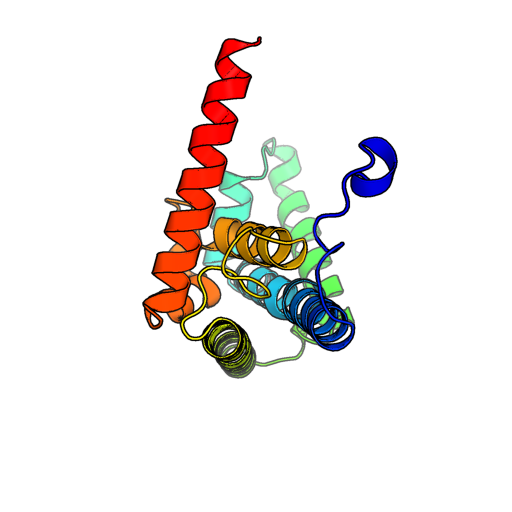 ARG A N 1
ATOM 702 C CA . ARG A 1 91 ? 2.072 -9.306 -10.197 1.00 97.94 91 ARG A CA 1
ATOM 703 C C . ARG A 1 91 ? 0.644 -8.793 -10.068 1.00 97.94 91 ARG A C 1
ATOM 705 O O . ARG A 1 91 ? 0.195 -8.539 -8.952 1.00 97.94 91 ARG A O 1
ATOM 712 N N . GLY A 1 92 ? -0.067 -8.683 -11.189 1.00 97.62 92 GLY A N 1
ATOM 713 C CA . GLY A 1 92 ? -1.475 -8.304 -11.204 1.00 97.62 92 GLY A CA 1
ATOM 714 C C . GLY A 1 92 ? -2.326 -9.257 -10.365 1.00 97.62 92 GLY A C 1
ATOM 715 O O . GLY A 1 92 ? -3.087 -8.809 -9.516 1.00 97.62 92 GLY A O 1
ATOM 716 N N . ASP A 1 93 ? -2.161 -10.567 -10.530 1.00 98.44 93 ASP A N 1
ATOM 717 C CA . ASP A 1 93 ? -2.929 -11.567 -9.782 1.00 98.44 93 ASP A CA 1
ATOM 718 C C . ASP A 1 93 ? -2.597 -11.595 -8.288 1.00 98.44 93 ASP A C 1
ATOM 720 O O . ASP A 1 93 ? -3.480 -11.827 -7.461 1.00 98.44 93 ASP A O 1
ATOM 724 N N . ARG A 1 94 ? -1.347 -11.315 -7.912 1.00 98.50 94 ARG A N 1
ATOM 725 C CA . ARG A 1 94 ? -0.961 -11.130 -6.507 1.00 98.50 94 ARG A CA 1
ATOM 726 C C . ARG A 1 94 ? -1.593 -9.883 -5.902 1.00 98.50 94 ARG A C 1
ATOM 728 O O . ARG A 1 94 ? -2.179 -9.986 -4.833 1.00 98.50 94 ARG A O 1
ATOM 735 N N . MET A 1 95 ? -1.570 -8.757 -6.616 1.00 98.19 95 MET A N 1
ATOM 736 C CA . MET A 1 95 ? -2.255 -7.538 -6.177 1.00 98.19 95 MET A CA 1
ATOM 737 C C . MET A 1 95 ? -3.752 -7.797 -5.973 1.00 98.19 95 MET A C 1
ATOM 739 O O . MET A 1 95 ? -4.313 -7.404 -4.955 1.00 98.19 95 MET A O 1
ATOM 743 N N . LYS A 1 96 ? -4.396 -8.527 -6.897 1.00 98.50 96 LYS A N 1
ATOM 744 C CA . LYS A 1 96 ? -5.807 -8.921 -6.753 1.00 98.50 96 LYS A CA 1
ATOM 745 C C . LYS A 1 96 ? -6.067 -9.680 -5.458 1.00 98.50 96 LYS A C 1
ATOM 747 O O . LYS A 1 96 ? -7.012 -9.364 -4.744 1.00 98.50 96 LYS A O 1
ATOM 752 N N . LYS A 1 97 ? -5.216 -10.660 -5.144 1.00 98.62 97 LYS A N 1
ATOM 753 C CA . LYS A 1 97 ? -5.330 -11.460 -3.918 1.00 98.62 97 LYS A CA 1
ATOM 754 C C . LYS A 1 97 ? -5.141 -10.618 -2.658 1.00 98.62 97 LYS A C 1
ATOM 756 O O . LYS A 1 97 ? -5.908 -10.799 -1.715 1.00 98.62 97 LYS A O 1
ATOM 761 N N . ASP A 1 98 ? -4.184 -9.695 -2.647 1.00 98.56 98 ASP A N 1
ATOM 762 C CA . ASP A 1 98 ? -3.948 -8.811 -1.501 1.00 98.56 98 ASP A CA 1
ATOM 763 C C . ASP A 1 98 ? -5.154 -7.898 -1.244 1.00 98.56 98 ASP A C 1
ATOM 765 O O . ASP A 1 98 ? -5.653 -7.827 -0.122 1.00 98.56 98 ASP A O 1
ATOM 769 N N . ILE A 1 99 ? -5.682 -7.247 -2.288 1.00 98.50 99 ILE A N 1
ATOM 770 C CA . ILE A 1 99 ? -6.850 -6.362 -2.165 1.00 98.50 99 ILE A CA 1
ATOM 771 C C . ILE A 1 99 ? -8.113 -7.146 -1.788 1.00 98.50 99 ILE A C 1
ATOM 773 O O . ILE A 1 99 ? -8.862 -6.711 -0.912 1.00 98.50 99 ILE A O 1
ATOM 777 N N . ALA A 1 100 ? -8.327 -8.328 -2.373 1.00 98.69 100 ALA A N 1
ATOM 778 C CA . ALA A 1 100 ? -9.418 -9.215 -1.974 1.00 98.69 100 ALA A CA 1
ATOM 779 C C . ALA A 1 100 ? -9.299 -9.629 -0.497 1.00 98.69 100 ALA A C 1
ATOM 781 O O . ALA A 1 100 ? -10.296 -9.649 0.223 1.00 98.69 100 ALA A O 1
ATOM 782 N N . SER A 1 101 ? -8.079 -9.902 -0.023 1.00 98.69 101 SER A N 1
ATOM 783 C CA . SER A 1 101 ? -7.817 -10.239 1.380 1.00 98.69 101 SER A CA 1
ATOM 784 C C . SER A 1 101 ? -8.104 -9.055 2.299 1.00 98.69 101 SER A C 1
ATOM 786 O O . SER A 1 101 ? -8.757 -9.234 3.321 1.00 98.69 101 SER A O 1
ATOM 788 N N . LEU A 1 102 ? -7.704 -7.836 1.923 1.00 98.56 102 LEU A N 1
ATOM 789 C CA . LEU A 1 102 ? -8.063 -6.624 2.663 1.00 98.56 102 LEU A CA 1
ATOM 790 C C . LEU A 1 102 ? -9.584 -6.441 2.745 1.00 98.56 102 LEU A C 1
ATOM 792 O O . LEU A 1 102 ? -10.101 -6.186 3.830 1.00 98.56 102 LEU A O 1
ATOM 796 N N . SER A 1 103 ? -10.304 -6.615 1.632 1.00 98.56 103 SER A N 1
ATOM 797 C CA . SER A 1 103 ? -11.770 -6.532 1.617 1.00 98.56 103 SER A CA 1
ATOM 798 C C . SER A 1 103 ? -12.408 -7.604 2.503 1.00 98.56 103 SER A C 1
ATOM 800 O O . SER A 1 103 ? -13.311 -7.291 3.277 1.00 98.56 103 SER A O 1
ATOM 802 N N . GLY A 1 104 ? -11.921 -8.847 2.445 1.00 98.50 104 GLY A N 1
ATOM 803 C CA . GLY A 1 104 ? -12.420 -9.950 3.268 1.00 98.50 104 GLY A CA 1
ATOM 804 C C . GLY A 1 104 ? -12.147 -9.754 4.760 1.00 98.50 104 GLY A C 1
ATOM 805 O O . GLY A 1 104 ? -13.037 -9.971 5.581 1.00 98.50 104 GLY A O 1
ATOM 806 N N . ILE A 1 105 ? -10.945 -9.289 5.118 1.00 98.19 105 ILE A N 1
ATOM 807 C CA . ILE A 1 105 ? -10.576 -8.986 6.507 1.00 98.19 105 ILE A CA 1
ATOM 808 C C . ILE A 1 105 ? -11.406 -7.820 7.031 1.00 98.19 105 ILE A C 1
ATOM 810 O O . ILE A 1 105 ? -11.880 -7.899 8.160 1.00 98.19 105 ILE A O 1
ATOM 814 N N . LEU A 1 106 ? -11.631 -6.768 6.239 1.00 98.44 106 LEU A N 1
ATOM 815 C CA . LEU A 1 106 ? -12.520 -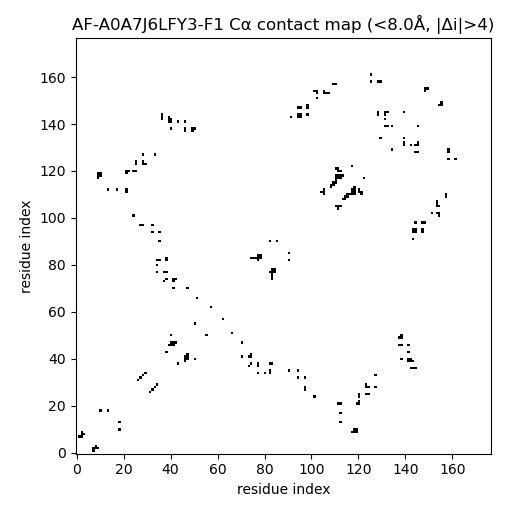5.670 6.619 1.00 98.44 106 LEU A CA 1
ATOM 816 C C . LEU A 1 106 ? -13.960 -6.181 6.804 1.00 98.44 106 LEU A C 1
ATOM 818 O O . LEU A 1 106 ? -14.576 -5.974 7.854 1.00 98.44 106 LEU A O 1
ATOM 822 N N . GLY A 1 107 ? -14.476 -6.937 5.834 1.00 97.56 107 GLY A N 1
ATOM 823 C CA . GLY A 1 107 ? -15.844 -7.448 5.838 1.00 97.56 107 GLY A CA 1
ATOM 824 C C . GLY A 1 107 ? -16.851 -6.303 5.957 1.00 97.56 107 GLY A C 1
ATOM 825 O O . GLY A 1 107 ? -16.783 -5.339 5.195 1.00 97.56 107 GLY A O 1
ATOM 826 N N . ASN A 1 108 ? -17.747 -6.400 6.943 1.00 96.38 108 ASN A N 1
ATOM 827 C CA . ASN A 1 108 ? -18.748 -5.372 7.257 1.00 96.38 108 ASN A CA 1
ATOM 828 C C . ASN A 1 108 ? -18.293 -4.373 8.337 1.00 96.38 108 ASN A C 1
ATOM 830 O O . ASN A 1 108 ? -19.090 -3.536 8.760 1.00 96.38 108 ASN A O 1
ATOM 834 N N . LYS A 1 109 ? -17.047 -4.478 8.818 1.00 96.44 109 LYS A N 1
ATOM 835 C CA . LYS A 1 109 ? -16.538 -3.604 9.879 1.00 96.44 109 LYS A CA 1
ATOM 836 C C . LYS A 1 109 ? -16.245 -2.204 9.346 1.00 96.44 109 LYS A C 1
ATOM 838 O O . LYS A 1 109 ? -15.917 -2.024 8.172 1.00 96.44 109 LYS A O 1
ATOM 843 N N . LYS A 1 110 ? -16.322 -1.202 10.220 1.00 97.00 110 LYS A N 1
ATOM 844 C CA . LYS A 1 110 ? -15.950 0.185 9.913 1.00 97.00 110 LYS A CA 1
ATOM 845 C C . LYS A 1 110 ? -14.440 0.366 9.796 1.00 97.00 110 LYS A C 1
ATOM 847 O O . LYS A 1 110 ? -14.029 1.158 8.949 1.00 97.00 110 LYS A O 1
ATOM 852 N N . TYR A 1 111 ? -13.668 -0.350 10.616 1.00 97.56 111 TYR A N 1
ATOM 853 C CA . TYR A 1 111 ? -12.203 -0.391 10.614 1.00 97.56 111 TYR A CA 1
ATOM 854 C C . TYR A 1 111 ? -11.716 -1.843 10.727 1.00 97.56 111 TYR A C 1
ATOM 856 O O . TYR A 1 111 ? -12.480 -2.753 11.058 1.00 97.56 111 TYR A O 1
ATOM 864 N N . PHE A 1 112 ? -10.444 -2.093 10.428 1.00 97.44 112 PHE A N 1
ATOM 865 C CA . PHE A 1 112 ? -9.927 -3.453 10.263 1.00 97.44 112 PHE A CA 1
ATOM 866 C C . PHE A 1 112 ? -10.019 -4.308 11.538 1.00 97.44 112 PHE A C 1
ATOM 868 O O . PHE A 1 112 ? -10.337 -5.495 11.444 1.00 97.44 112 PHE A O 1
ATOM 875 N N . MET A 1 113 ? -9.783 -3.716 12.717 1.00 96.25 113 MET A N 1
ATOM 876 C CA . MET A 1 113 ? -9.784 -4.437 14.005 1.00 96.25 113 MET A CA 1
ATOM 877 C C . MET A 1 113 ? -10.873 -3.987 14.988 1.00 96.25 113 MET A C 1
ATOM 879 O O . MET A 1 113 ? -11.039 -4.614 16.030 1.00 96.25 113 MET A O 1
ATOM 883 N N . SER A 1 114 ? -11.622 -2.924 14.689 1.00 89.50 114 SER A N 1
ATOM 884 C CA . SER A 1 114 ? -12.647 -2.366 15.581 1.00 89.50 114 SER A CA 1
ATOM 885 C C . SER A 1 114 ? -13.732 -1.644 14.779 1.00 89.50 114 SER A C 1
ATOM 887 O O . SER A 1 114 ? -13.481 -1.163 13.680 1.00 89.50 114 SER A O 1
ATOM 889 N N . ASP A 1 115 ? -14.941 -1.531 15.328 1.00 91.94 115 ASP A N 1
ATOM 890 C CA . ASP A 1 115 ? -15.997 -0.680 14.762 1.00 91.94 115 ASP A CA 1
ATOM 891 C C . ASP A 1 115 ? -16.050 0.717 15.396 1.00 91.94 115 ASP A C 1
ATOM 893 O O . ASP A 1 115 ? -16.694 1.624 14.863 1.00 91.94 115 ASP A O 1
ATOM 897 N N . GLU A 1 116 ? -15.368 0.912 16.525 1.00 91.44 116 GLU A N 1
ATOM 898 C CA . GLU A 1 116 ? -15.452 2.146 17.306 1.00 91.44 116 GLU A CA 1
ATOM 899 C C . GLU A 1 116 ? -14.442 3.196 16.838 1.00 91.44 116 GLU A C 1
ATOM 901 O O . GLU A 1 116 ? -14.802 4.355 16.614 1.00 91.44 116 GLU A O 1
ATOM 906 N N . LYS A 1 117 ? -13.176 2.799 16.662 1.00 92.38 117 LYS A N 1
ATOM 907 C CA . LYS A 1 117 ? -12.070 3.697 16.301 1.00 92.38 117 LYS A CA 1
ATOM 908 C C . LYS A 1 117 ? -11.049 3.002 15.391 1.00 92.38 117 LYS A C 1
ATOM 910 O O . LYS A 1 117 ? -10.852 1.796 15.544 1.00 92.38 117 LYS A O 1
ATOM 915 N N . PRO A 1 118 ? -10.382 3.742 14.484 1.00 96.00 118 PRO A N 1
ATOM 916 C CA . PRO A 1 118 ? -9.282 3.191 13.705 1.00 96.00 118 PRO A CA 1
ATOM 917 C C . PRO A 1 118 ? -8.097 2.870 14.616 1.00 96.00 118 PRO A C 1
ATOM 919 O O . PRO A 1 118 ? -7.853 3.569 15.606 1.00 96.00 118 PRO A O 1
ATOM 922 N N . THR A 1 119 ? -7.346 1.839 14.253 1.00 95.69 119 THR A N 1
ATOM 923 C CA . THR A 1 119 ? -6.151 1.401 14.975 1.00 95.69 119 THR A CA 1
ATOM 924 C C . THR A 1 119 ? -4.896 1.565 14.117 1.00 95.69 119 THR A C 1
ATOM 926 O O . THR A 1 119 ? -4.938 2.183 13.047 1.00 95.69 119 THR A O 1
ATOM 929 N N . THR A 1 120 ? -3.743 1.068 14.576 1.00 95.12 120 THR A N 1
ATOM 930 C CA . THR A 1 120 ? -2.472 1.244 13.850 1.00 95.12 120 THR A CA 1
ATOM 931 C C . THR A 1 120 ? -2.545 0.686 12.428 1.00 95.12 120 THR A C 1
ATOM 933 O O . THR A 1 120 ? -2.074 1.322 11.486 1.00 95.12 120 THR A O 1
ATOM 936 N N . VAL A 1 121 ? -3.188 -0.472 12.248 1.00 97.38 121 VAL A N 1
ATOM 937 C CA . VAL A 1 121 ? -3.304 -1.103 10.927 1.00 97.38 121 VAL A CA 1
ATOM 938 C C . VAL A 1 121 ? -4.122 -0.257 9.958 1.00 97.38 121 VAL A C 1
ATOM 940 O O . VAL A 1 121 ? -3.771 -0.182 8.784 1.00 97.38 121 VAL A O 1
ATOM 943 N N . ASP A 1 122 ? -5.158 0.438 10.434 1.00 98.00 122 ASP A N 1
ATOM 944 C CA . ASP A 1 122 ? -5.964 1.316 9.589 1.00 98.00 122 ASP A CA 1
ATOM 945 C C . ASP A 1 122 ? -5.125 2.479 9.059 1.00 98.00 122 ASP A C 1
ATOM 947 O O . ASP A 1 122 ? -5.241 2.832 7.887 1.00 98.00 122 ASP A O 1
ATOM 951 N N . ALA A 1 123 ? -4.217 3.027 9.874 1.00 95.62 123 ALA A N 1
ATOM 952 C CA . ALA A 1 123 ? -3.279 4.054 9.428 1.00 95.62 123 ALA A CA 1
ATOM 953 C C . ALA A 1 123 ? -2.334 3.533 8.328 1.00 95.62 123 ALA A C 1
ATOM 955 O O . ALA A 1 123 ? -2.128 4.227 7.330 1.00 95.62 123 ALA A O 1
ATOM 956 N N . THR A 1 124 ? -1.818 2.306 8.463 1.00 96.81 124 THR A N 1
ATOM 957 C CA . THR A 1 124 ? -0.982 1.659 7.436 1.00 96.81 124 THR A CA 1
ATOM 958 C C . THR A 1 124 ? -1.765 1.408 6.147 1.00 96.81 124 THR A C 1
ATOM 960 O O . THR A 1 124 ? -1.337 1.837 5.072 1.00 96.81 124 THR A O 1
ATOM 963 N N . VAL A 1 125 ? -2.933 0.757 6.229 1.00 98.12 125 VAL A N 1
ATOM 964 C CA . VAL A 1 125 ? -3.747 0.438 5.045 1.00 98.12 125 VAL A CA 1
ATOM 965 C C . VAL A 1 125 ? -4.225 1.713 4.364 1.00 98.12 125 VAL A C 1
ATOM 967 O O . VAL A 1 125 ? -4.077 1.852 3.153 1.00 98.12 125 VAL A O 1
ATOM 970 N N . PHE A 1 126 ? -4.766 2.668 5.122 1.00 97.50 126 PHE A N 1
ATOM 971 C CA . PHE A 1 126 ? -5.231 3.930 4.560 1.00 97.50 126 PHE A CA 1
ATOM 972 C C . PHE A 1 126 ? -4.086 4.719 3.923 1.00 97.50 126 PHE A C 1
ATOM 974 O O . PHE A 1 126 ? -4.245 5.199 2.805 1.00 97.50 126 PHE A O 1
ATOM 981 N N . GLY A 1 127 ? -2.924 4.809 4.579 1.00 95.50 127 GLY A N 1
ATOM 982 C CA . GLY A 1 127 ? -1.749 5.477 4.023 1.00 95.50 127 GLY A CA 1
ATOM 983 C C . GLY A 1 127 ? -1.319 4.872 2.687 1.00 95.50 127 GLY A C 1
ATOM 984 O O . GLY A 1 127 ? -1.077 5.603 1.729 1.00 95.50 127 GLY A O 1
ATOM 985 N N . TYR A 1 128 ? -1.305 3.542 2.585 1.00 95.88 128 TYR A N 1
ATOM 986 C CA . TYR A 1 128 ? -1.043 2.850 1.326 1.00 95.88 128 TYR A CA 1
ATOM 987 C C . TYR A 1 128 ? -2.113 3.148 0.264 1.00 95.88 128 TYR A C 1
ATOM 989 O O . TYR A 1 128 ? -1.775 3.612 -0.828 1.00 95.88 128 TYR A O 1
ATOM 997 N N . LEU A 1 129 ? -3.399 2.954 0.578 1.00 95.06 129 LEU A N 1
ATOM 998 C CA . LEU A 1 129 ? -4.503 3.185 -0.365 1.00 95.06 129 LEU A CA 1
ATOM 999 C C . LEU A 1 129 ? -4.564 4.641 -0.839 1.00 95.06 129 LEU A C 1
ATOM 1001 O O . LEU A 1 129 ? -4.821 4.895 -2.015 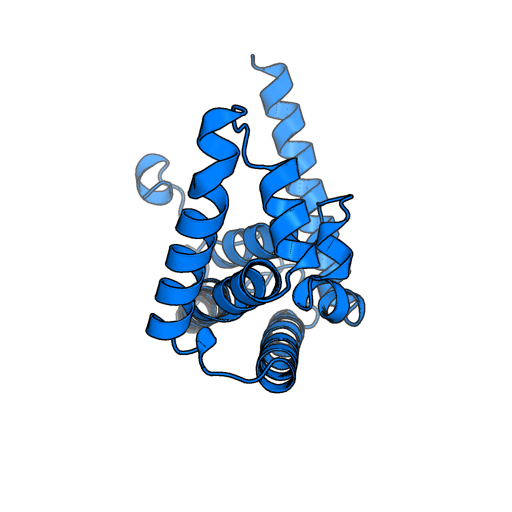1.00 95.06 129 LEU A O 1
ATOM 1005 N N . TRP A 1 130 ? -4.240 5.597 0.032 1.00 92.69 130 TRP A N 1
ATOM 1006 C CA . TRP A 1 130 ? -4.150 7.016 -0.307 1.00 92.69 130 TRP A CA 1
ATOM 1007 C C . TRP A 1 130 ? -3.185 7.272 -1.461 1.00 92.69 130 TRP A C 1
ATOM 1009 O O . TRP A 1 130 ? -3.510 8.030 -2.375 1.00 92.69 130 TRP A O 1
ATOM 1019 N N . THR A 1 131 ? -2.024 6.609 -1.470 1.00 85.56 131 THR A N 1
ATOM 1020 C CA . THR A 1 131 ? -1.054 6.765 -2.568 1.00 85.56 131 THR A CA 1
ATOM 1021 C C . THR A 1 131 ? -1.603 6.283 -3.910 1.00 85.56 131 THR A C 1
ATOM 1023 O O . THR A 1 131 ? -1.270 6.856 -4.947 1.00 85.56 131 THR A O 1
ATOM 1026 N N . ALA A 1 132 ? -2.478 5.274 -3.899 1.00 83.81 132 ALA A N 1
ATOM 1027 C CA . ALA A 1 132 ? -3.110 4.741 -5.100 1.00 83.81 132 ALA A CA 1
ATOM 1028 C C . ALA A 1 132 ? -4.335 5.561 -5.545 1.00 83.81 132 ALA A C 1
ATOM 1030 O O . ALA A 1 132 ? -4.554 5.719 -6.745 1.00 83.81 132 ALA A O 1
ATOM 1031 N N . MET A 1 133 ? -5.129 6.080 -4.602 1.00 82.81 133 MET A N 1
ATOM 1032 C CA . MET A 1 133 ? -6.462 6.646 -4.861 1.00 82.81 133 MET A CA 1
ATOM 1033 C C . MET A 1 133 ? -6.508 8.175 -4.909 1.00 82.81 133 MET A C 1
ATOM 1035 O O . MET A 1 133 ? -7.236 8.729 -5.726 1.00 82.81 133 MET A O 1
ATOM 1039 N N . SER A 1 134 ? -5.727 8.874 -4.085 1.00 71.00 134 SER A N 1
ATOM 1040 C CA . SER A 1 134 ? -5.805 10.342 -3.951 1.00 71.00 134 SER A CA 1
ATOM 1041 C C . SER A 1 134 ? -4.975 11.102 -4.981 1.00 71.00 134 SER A C 1
ATOM 1043 O O . SER A 1 134 ? -4.674 12.284 -4.809 1.00 71.00 134 SER A O 1
ATOM 1045 N N . THR A 1 135 ? -4.568 10.433 -6.055 1.00 63.84 135 THR A N 1
ATOM 1046 C CA . THR A 1 135 ? -3.772 11.042 -7.111 1.00 63.84 135 THR A CA 1
ATOM 1047 C C . THR A 1 135 ? -4.665 11.268 -8.328 1.00 63.84 135 THR A C 1
ATOM 1049 O O . THR A 1 135 ? -4.885 10.364 -9.118 1.00 63.84 135 THR A O 1
ATOM 1052 N N . ASP A 1 136 ? -5.163 12.490 -8.530 1.00 62.69 136 ASP A N 1
ATOM 1053 C CA . ASP A 1 136 ? -5.821 12.888 -9.789 1.00 62.69 136 ASP A CA 1
ATOM 1054 C C . ASP A 1 136 ? -4.767 13.043 -10.903 1.00 62.69 136 ASP A C 1
ATOM 1056 O O . ASP A 1 136 ? -4.332 14.134 -11.280 1.00 62.69 136 ASP A O 1
ATOM 1060 N N . THR A 1 137 ? -4.149 11.919 -11.272 1.00 67.94 137 THR A N 1
ATOM 1061 C CA . THR A 1 137 ? -2.914 11.896 -12.053 1.00 67.94 137 THR A CA 1
ATOM 1062 C C . THR A 1 137 ? -2.907 10.763 -13.062 1.00 67.94 137 THR A C 1
ATOM 1064 O O . THR A 1 137 ? -3.435 9.680 -12.814 1.00 67.94 137 THR A O 1
ATOM 1067 N N . GLU A 1 138 ? -2.196 10.991 -14.165 1.00 83.00 138 GLU A N 1
ATOM 1068 C CA . GLU A 1 138 ? -1.886 10.011 -15.211 1.00 83.00 138 GLU A CA 1
ATOM 1069 C C . GLU A 1 138 ? -1.305 8.682 -14.676 1.00 83.00 138 GLU A C 1
ATOM 1071 O O . GLU A 1 138 ? -1.397 7.664 -15.358 1.00 83.00 138 GLU A O 1
ATOM 1076 N N . LEU A 1 139 ? -0.756 8.648 -13.450 1.00 83.19 139 LEU A N 1
ATOM 1077 C CA . LEU A 1 139 ? -0.238 7.422 -12.827 1.00 83.19 139 LEU A CA 1
ATOM 1078 C C . LEU A 1 139 ? -1.322 6.415 -12.455 1.00 83.19 139 LEU A C 1
ATOM 1080 O O . LEU A 1 139 ? -1.071 5.212 -12.482 1.00 83.19 139 LEU A O 1
ATOM 1084 N N . THR A 1 140 ? -2.532 6.880 -12.144 1.00 83.62 140 THR A N 1
ATOM 1085 C CA . THR A 1 140 ? -3.645 6.001 -11.750 1.00 83.62 140 THR A CA 1
ATOM 1086 C C . THR A 1 140 ? -4.009 4.992 -12.834 1.00 83.62 140 THR A C 1
ATOM 1088 O O . THR A 1 140 ? -4.417 3.874 -12.520 1.00 83.62 140 THR A O 1
ATOM 1091 N N . LYS A 1 141 ? -3.766 5.328 -14.109 1.00 87.81 141 LYS A N 1
ATOM 1092 C CA . LYS A 1 141 ? -3.952 4.433 -15.264 1.00 87.81 141 LYS A CA 1
ATOM 1093 C C . LYS A 1 141 ? -3.114 3.155 -15.158 1.00 87.81 141 LYS A C 1
ATOM 1095 O O . LYS A 1 141 ? -3.514 2.109 -15.674 1.00 87.81 141 LYS A O 1
ATOM 1100 N N . PHE A 1 142 ? -1.982 3.229 -14.466 1.00 89.94 142 PHE A N 1
ATOM 1101 C CA . PHE A 1 142 ? -1.040 2.126 -14.295 1.00 89.94 142 PHE A CA 1
ATOM 1102 C C . PHE A 1 142 ? -1.205 1.393 -12.956 1.00 89.94 142 PHE A C 1
ATOM 1104 O O . PHE A 1 142 ? -0.631 0.324 -12.790 1.00 89.94 142 PHE A O 1
ATOM 1111 N N . SER A 1 143 ? -2.010 1.918 -12.024 1.00 91.94 143 SER A N 1
ATOM 1112 C CA . SER A 1 143 ? -2.191 1.332 -10.691 1.00 91.94 143 SER A CA 1
ATOM 1113 C C . SER A 1 143 ? -3.119 0.117 -10.729 1.00 91.94 143 SER A C 1
ATOM 1115 O O . SER A 1 143 ? -4.335 0.254 -10.896 1.00 91.94 143 SER A O 1
ATOM 1117 N N . ASN A 1 144 ? -2.566 -1.082 -10.535 1.00 94.44 144 ASN A N 1
ATOM 1118 C CA . ASN A 1 144 ? -3.369 -2.295 -10.370 1.00 94.44 144 ASN A CA 1
ATOM 1119 C C . ASN A 1 144 ? -4.136 -2.290 -9.040 1.00 94.44 144 ASN A C 1
ATOM 1121 O O . ASN A 1 144 ? -5.280 -2.736 -9.003 1.00 94.44 144 ASN A O 1
ATOM 1125 N N . CYS A 1 145 ? -3.549 -1.712 -7.986 1.00 95.19 145 CYS A N 1
ATOM 1126 C CA . CYS A 1 145 ? -4.202 -1.514 -6.689 1.00 95.19 145 CYS A CA 1
ATOM 1127 C C . CYS A 1 145 ? -5.517 -0.732 -6.835 1.00 95.19 145 CYS A C 1
ATOM 1129 O O . CYS A 1 145 ? -6.579 -1.243 -6.488 1.00 95.19 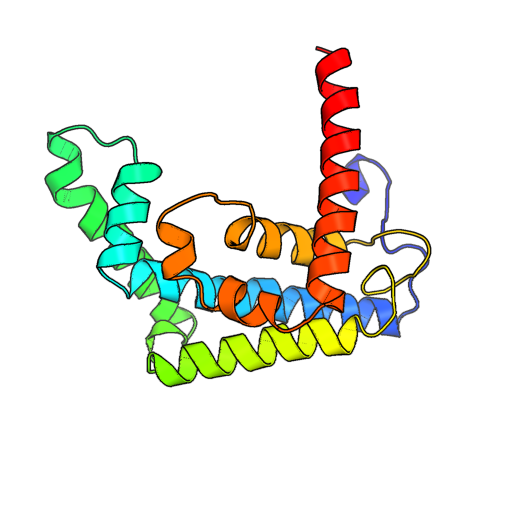145 CYS A O 1
ATOM 1131 N N . LEU A 1 146 ? -5.482 0.459 -7.450 1.00 93.88 146 LEU A N 1
ATOM 1132 C CA . LEU A 1 146 ? -6.682 1.279 -7.644 1.00 93.88 146 LEU A CA 1
ATOM 1133 C C . LEU A 1 146 ? -7.753 0.560 -8.474 1.00 93.88 146 LEU A C 1
ATOM 1135 O O . LEU A 1 146 ? -8.932 0.590 -8.118 1.00 93.88 146 LEU A O 1
ATOM 1139 N N . LYS A 1 147 ? -7.351 -0.063 -9.591 1.00 93.94 147 LYS A N 1
ATOM 1140 C CA . LYS A 1 147 ? -8.272 -0.801 -10.472 1.00 93.94 147 LYS A CA 1
ATOM 1141 C C . LYS A 1 147 ? -9.001 -1.905 -9.718 1.00 93.94 147 LYS A C 1
ATOM 1143 O O . LYS A 1 147 ? -10.184 -2.124 -9.960 1.00 93.94 147 LYS A O 1
ATOM 1148 N N . GLU A 1 148 ? -8.295 -2.594 -8.830 1.00 97.06 148 GLU A N 1
ATOM 1149 C CA . GLU A 1 148 ? -8.869 -3.683 -8.061 1.00 97.06 148 GLU A CA 1
ATOM 1150 C C . GLU A 1 148 ? -9.736 -3.187 -6.904 1.00 97.06 148 GLU A C 1
ATOM 1152 O O . GLU A 1 148 ? -10.856 -3.665 -6.754 1.00 97.06 148 GLU A O 1
ATOM 1157 N N . CYS A 1 149 ? -9.285 -2.195 -6.128 1.00 96.12 149 CYS A N 1
ATOM 1158 C CA . CYS A 1 149 ? -10.057 -1.666 -5.000 1.00 96.12 149 CYS A CA 1
ATOM 1159 C C . CYS A 1 149 ? -11.451 -1.175 -5.409 1.00 96.12 149 CYS A C 1
ATOM 1161 O O . CYS A 1 149 ? -12.406 -1.385 -4.668 1.00 96.12 149 CYS A O 1
ATOM 1163 N N . ARG A 1 150 ? -11.590 -0.596 -6.610 1.00 95.25 150 ARG A N 1
ATOM 1164 C CA . ARG A 1 150 ? -12.876 -0.124 -7.159 1.00 95.25 150 ARG A CA 1
ATOM 1165 C C . ARG A 1 150 ? -13.936 -1.217 -7.333 1.00 95.25 150 ARG A C 1
ATOM 1167 O O . ARG A 1 150 ? -15.083 -0.887 -7.601 1.00 95.25 150 ARG A O 1
ATOM 1174 N N . LYS A 1 151 ? -13.570 -2.494 -7.218 1.00 97.62 151 LYS A N 1
ATOM 1175 C CA . LYS A 1 151 ? -14.508 -3.624 -7.275 1.00 97.62 151 LYS A CA 1
ATOM 1176 C C . LYS A 1 151 ? -15.136 -3.959 -5.919 1.00 97.62 151 LYS A C 1
ATOM 1178 O O . LYS A 1 151 ? -16.025 -4.803 -5.874 1.00 97.62 151 LYS A O 1
ATOM 1183 N N . TYR A 1 152 ? -14.658 -3.353 -4.831 1.00 98.19 152 TYR A N 1
ATOM 1184 C CA . TYR A 1 152 ? -15.056 -3.681 -3.464 1.00 98.19 152 TYR A CA 1
ATOM 1185 C C . TYR A 1 152 ? -15.640 -2.448 -2.767 1.00 98.19 152 TYR A C 1
ATOM 1187 O O . TYR A 1 152 ? -14.905 -1.612 -2.234 1.00 98.19 152 TYR A O 1
ATOM 1195 N N . ASP A 1 153 ? -16.970 -2.358 -2.727 1.00 98.19 153 ASP A N 1
ATOM 1196 C CA . ASP A 1 153 ? -17.690 -1.218 -2.139 1.00 98.19 153 ASP A CA 1
ATOM 1197 C C . ASP A 1 153 ? -17.313 -0.975 -0.672 1.00 98.19 153 ASP A C 1
ATOM 1199 O O . ASP A 1 153 ? -17.189 0.169 -0.236 1.00 98.19 153 ASP A O 1
ATOM 1203 N N . ASN A 1 154 ? -17.059 -2.041 0.095 1.00 98.00 154 ASN A N 1
ATOM 1204 C CA . ASN A 1 154 ? -16.660 -1.927 1.496 1.00 98.00 154 ASN A CA 1
ATOM 1205 C C . ASN A 1 154 ? -15.288 -1.251 1.669 1.00 98.00 154 ASN A C 1
ATOM 1207 O O . ASN A 1 154 ? -15.132 -0.422 2.566 1.00 98.00 154 ASN A O 1
ATOM 1211 N N . LEU A 1 155 ? -14.316 -1.547 0.799 1.00 97.50 155 LEU A N 1
ATOM 1212 C CA . LEU A 1 155 ? -13.003 -0.896 0.811 1.00 97.50 155 LEU A CA 1
ATOM 1213 C C . LEU A 1 155 ? -13.094 0.565 0.380 1.00 97.50 155 LEU A C 1
ATOM 1215 O O . LEU A 1 155 ? -12.444 1.413 0.990 1.00 97.50 155 LEU A O 1
ATOM 1219 N N . MET A 1 156 ? -13.907 0.868 -0.635 1.00 96.88 156 MET A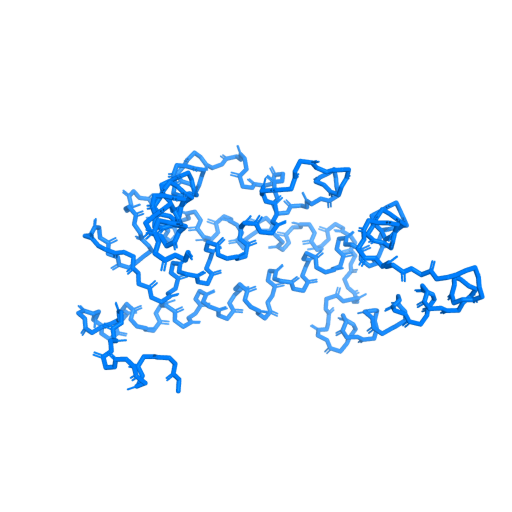 N 1
ATOM 1220 C CA . MET A 1 156 ? -14.120 2.248 -1.077 1.00 96.88 156 MET A CA 1
ATOM 1221 C C . MET A 1 156 ? -14.792 3.078 0.024 1.00 96.88 156 MET A C 1
AT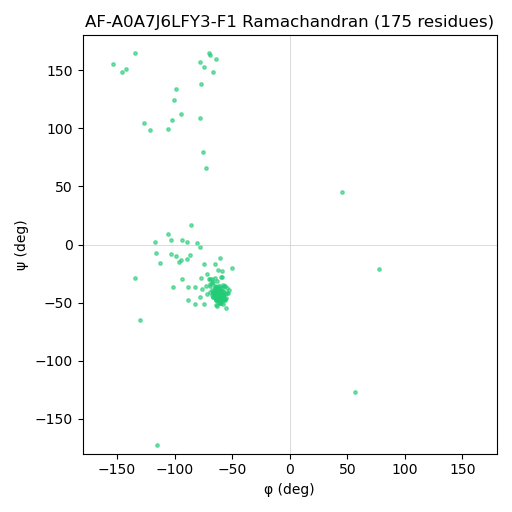OM 1223 O O . MET A 1 156 ? -14.291 4.144 0.380 1.00 96.88 156 MET A O 1
ATOM 1227 N N . ALA A 1 157 ? -15.833 2.541 0.663 1.00 97.38 157 ALA A N 1
ATOM 1228 C CA . ALA A 1 157 ? -16.498 3.194 1.788 1.00 97.38 157 ALA A CA 1
ATOM 1229 C C . ALA A 1 157 ? -15.573 3.362 3.008 1.00 97.38 157 ALA A C 1
ATOM 1231 O O . ALA A 1 157 ? -15.659 4.361 3.724 1.00 97.38 157 ALA A O 1
ATOM 1232 N N . TYR A 1 158 ? -14.692 2.392 3.277 1.00 98.06 158 TYR A N 1
ATOM 1233 C CA . TYR A 1 158 ? -13.643 2.521 4.294 1.00 98.06 158 TYR A CA 1
ATOM 1234 C C . TYR A 1 158 ? -12.672 3.659 3.961 1.00 98.06 158 TYR A C 1
ATOM 1236 O O . TYR A 1 158 ? -12.389 4.499 4.818 1.00 98.06 158 TYR A O 1
ATOM 1244 N N . PHE A 1 159 ? -12.194 3.713 2.717 1.00 96.75 159 PHE A N 1
ATOM 1245 C CA . PHE A 1 159 ? -11.253 4.729 2.266 1.00 96.75 159 PHE A CA 1
ATOM 1246 C C . PHE A 1 159 ? -11.828 6.142 2.401 1.00 96.75 159 PHE A C 1
ATOM 1248 O O . PHE A 1 159 ? -11.180 7.006 2.991 1.00 96.75 159 PHE A O 1
ATOM 1255 N N . GLU A 1 160 ? -13.056 6.363 1.926 1.00 95.94 160 GLU A N 1
ATOM 1256 C CA . GLU A 1 160 ? -13.757 7.650 2.032 1.00 95.94 160 GLU A CA 1
ATOM 1257 C C . GLU A 1 160 ? -13.901 8.090 3.493 1.00 95.94 160 GLU A C 1
ATOM 1259 O O . GLU A 1 160 ? -13.601 9.231 3.845 1.00 95.94 160 GLU A O 1
ATOM 1264 N N . ARG A 1 161 ? -14.262 7.160 4.384 1.00 96.88 161 ARG A N 1
ATOM 1265 C CA . ARG A 1 161 ? -14.393 7.423 5.824 1.00 96.88 161 ARG A CA 1
ATOM 1266 C C . ARG A 1 161 ? -13.082 7.881 6.455 1.00 96.88 161 ARG A C 1
ATOM 1268 O O . ARG A 1 161 ? -13.063 8.849 7.218 1.00 96.88 161 ARG A O 1
ATOM 1275 N N . MET A 1 162 ? -11.989 7.187 6.144 1.00 96.75 162 MET A N 1
ATOM 1276 C CA . MET A 1 162 ? -10.655 7.530 6.639 1.00 96.75 162 MET A CA 1
ATOM 1277 C C . MET A 1 162 ? -10.159 8.854 6.043 1.00 96.75 162 MET A C 1
ATOM 1279 O O . MET A 1 162 ? -9.600 9.683 6.764 1.00 96.75 162 MET A O 1
ATOM 1283 N N . GLN A 1 163 ? -10.437 9.102 4.760 1.00 94.94 163 GLN A N 1
ATOM 1284 C CA . GLN A 1 163 ? -10.143 10.367 4.088 1.00 94.94 163 GLN A CA 1
ATOM 1285 C C . GLN A 1 163 ? -10.875 11.534 4.750 1.00 94.94 163 GLN A C 1
ATOM 1287 O O . GLN A 1 163 ? -10.237 12.523 5.108 1.00 94.94 163 GLN A O 1
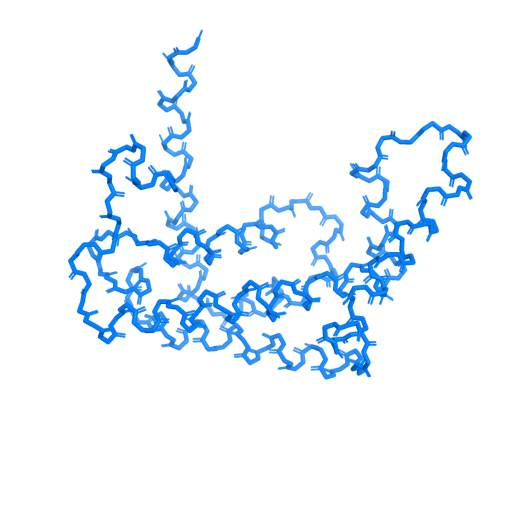ATOM 1292 N N . GLU A 1 164 ? -12.183 11.426 4.975 1.00 94.62 164 GLU A N 1
ATOM 1293 C CA . GLU A 1 164 ? -12.945 12.465 5.666 1.00 94.62 164 GLU A CA 1
ATOM 1294 C C . GLU A 1 164 ? -12.388 12.752 7.063 1.00 94.62 164 GLU A C 1
ATOM 1296 O O . GLU A 1 164 ? -12.246 13.914 7.452 1.00 94.62 164 GLU A O 1
ATOM 1301 N N . MET A 1 165 ? -12.058 11.702 7.823 1.00 93.81 165 MET A N 1
ATOM 1302 C CA . MET A 1 165 ? -11.483 11.840 9.160 1.00 93.81 165 MET A CA 1
ATOM 1303 C C . MET A 1 165 ? -10.141 12.584 9.122 1.00 93.81 165 MET A C 1
ATOM 1305 O O . MET A 1 165 ? -9.906 13.484 9.939 1.00 93.81 165 MET A O 1
ATOM 1309 N N . MET A 1 166 ? -9.274 12.243 8.164 1.00 91.31 166 MET A N 1
ATOM 1310 C CA . MET A 1 166 ? -7.985 12.904 7.969 1.00 91.31 166 MET A CA 1
ATOM 1311 C C . MET A 1 166 ? -8.165 14.375 7.568 1.00 91.31 166 MET A C 1
ATOM 1313 O O . MET A 1 166 ? -7.522 15.247 8.153 1.00 91.31 166 MET A O 1
ATOM 1317 N N . MET A 1 167 ? -9.062 14.674 6.627 1.00 89.56 167 MET A N 1
ATOM 1318 C CA . MET A 1 167 ? -9.289 16.037 6.130 1.00 89.56 167 MET A CA 1
ATOM 1319 C C . MET A 1 167 ? -9.884 16.956 7.203 1.00 89.56 167 MET A C 1
ATOM 1321 O O . MET A 1 167 ? -9.351 18.042 7.438 1.00 89.56 167 MET A O 1
ATOM 1325 N N . LYS A 1 168 ? -10.896 16.486 7.946 1.00 90.50 168 LYS A N 1
ATOM 1326 C CA . LYS A 1 168 ? -11.461 17.202 9.110 1.00 90.50 168 LYS A CA 1
ATOM 1327 C C . LYS A 1 168 ? -10.399 17.478 10.176 1.00 90.50 168 LYS A C 1
ATOM 1329 O O . LYS A 1 168 ? -10.435 18.499 10.864 1.00 90.50 168 LYS A O 1
ATOM 1334 N N . SER A 1 169 ? -9.444 16.563 10.337 1.00 83.62 169 SER A N 1
ATOM 1335 C CA . SER A 1 169 ? -8.319 16.757 11.250 1.00 83.62 169 SER A CA 1
ATOM 1336 C C . SER A 1 169 ? -7.337 17.798 10.714 1.00 83.62 169 SER A C 1
ATOM 1338 O O . SER A 1 169 ? -6.928 18.663 11.476 1.00 83.62 169 SER A O 1
ATOM 1340 N N . ALA A 1 170 ? -7.008 17.782 9.421 1.00 81.06 170 ALA A N 1
ATOM 1341 C CA . ALA A 1 170 ? -6.089 18.743 8.810 1.00 81.06 170 ALA A CA 1
ATOM 1342 C C . ALA A 1 170 ? -6.592 20.198 8.895 1.00 81.06 170 ALA A C 1
ATOM 1344 O O . ALA A 1 170 ? -5.807 21.108 9.165 1.00 81.06 170 ALA A O 1
ATOM 1345 N N . GLU A 1 171 ? -7.896 20.431 8.729 1.00 78.19 171 GLU A N 1
ATOM 1346 C CA . GLU A 1 171 ? -8.503 21.763 8.875 1.00 78.19 171 GLU A CA 1
ATOM 1347 C C . GLU A 1 171 ? -8.282 22.359 10.270 1.00 78.19 171 GLU A C 1
ATOM 1349 O O . GLU A 1 171 ? -7.886 23.518 10.389 1.00 78.19 171 GLU A O 1
ATOM 1354 N N . LYS A 1 172 ? -8.413 21.547 11.328 1.00 71.50 172 LYS A N 1
ATOM 1355 C CA . LYS A 1 172 ? -8.164 21.976 12.719 1.00 71.50 172 LYS A CA 1
ATOM 1356 C C . LYS A 1 172 ? -6.721 22.425 12.974 1.00 71.50 172 LYS A C 1
ATOM 1358 O O . LYS A 1 172 ? -6.457 23.106 13.966 1.00 71.50 172 LYS A O 1
ATOM 1363 N N . TRP A 1 173 ? -5.778 21.993 12.139 1.00 61.84 173 TRP A N 1
ATOM 1364 C CA . TRP A 1 173 ? -4.354 22.301 12.286 1.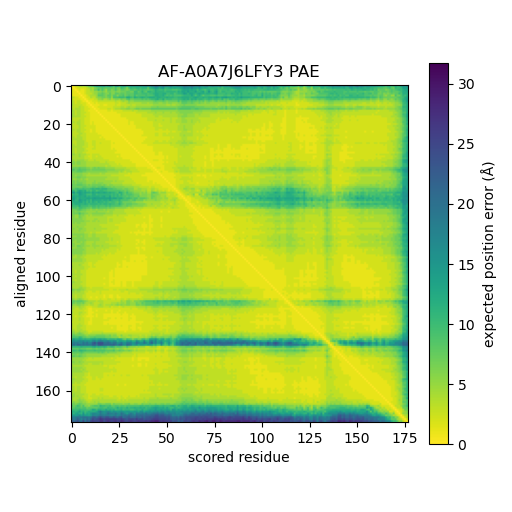00 61.84 173 TRP A CA 1
ATOM 1365 C C . TRP A 1 173 ? -3.974 23.531 11.462 1.00 61.84 173 TRP A C 1
ATOM 1367 O O . TRP A 1 173 ? -3.117 24.297 11.891 1.00 61.84 173 TRP A O 1
ATOM 1377 N N . LYS A 1 174 ? -4.671 23.783 10.344 1.00 59.88 174 LYS A N 1
ATOM 1378 C CA . LYS A 1 174 ? -4.553 25.035 9.580 1.00 59.88 174 LYS A CA 1
ATOM 1379 C C . LYS A 1 174 ? -5.030 26.256 10.368 1.00 59.88 174 LYS A C 1
ATOM 1381 O O . LYS A 1 174 ? -4.510 27.336 10.160 1.00 59.88 174 LYS A O 1
ATOM 1386 N N . THR A 1 175 ? -5.975 26.092 11.292 1.00 49.91 175 THR A N 1
ATOM 1387 C CA . THR A 1 175 ? -6.463 27.179 12.162 1.00 49.91 175 THR A CA 1
ATOM 1388 C C . THR A 1 175 ? -5.556 27.482 13.363 1.00 49.91 175 THR A C 1
ATOM 1390 O O . THR A 1 175 ? -5.916 28.306 14.197 1.00 49.91 175 THR A O 1
ATOM 1393 N N . LYS A 1 176 ? -4.423 26.780 13.515 1.00 47.06 176 LYS A N 1
ATOM 1394 C CA . LYS A 1 176 ? -3.485 26.928 14.647 1.00 47.06 176 LYS A CA 1
ATOM 1395 C C . LYS A 1 176 ? -2.086 27.420 14.245 1.00 47.06 176 LYS A C 1
ATOM 1397 O O . LYS A 1 176 ? -1.228 27.506 15.122 1.00 47.06 176 LYS A O 1
ATOM 1402 N N . ALA A 1 177 ? -1.862 27.710 12.965 1.00 40.88 177 ALA A N 1
ATOM 1403 C CA . ALA A 1 177 ? -0.633 28.292 12.421 1.00 40.88 177 ALA A CA 1
ATOM 1404 C C . ALA A 1 177 ? -0.926 29.705 11.908 1.00 40.88 177 ALA A C 1
ATOM 1406 O O . ALA A 1 177 ? -0.024 30.558 12.037 1.00 40.88 177 ALA A O 1
#

Nearest PDB structures (foldseek):
  3f6d-assembly1_A  TM=3.998E-01  e=4.909E-02  Anopheles dirus
  5zkh-assembly1_B  TM=4.140E-01  e=1.535E-01  Plasmodium falciparum Dd2
  3f6d-assembly1_B  TM=4.154E-01  e=8.899E-02  Anopheles dirus
  3g7i-assembly1_A  TM=4.018E-01  e=8.059E-02  Anopheles dirus

Sequence (177 aa):
MLSEKYNKDLDADLTPEQKAMSVAVQRMVEEHAYFLSVADIALQDGAFSVMVNKFLSLSAFTKLFVPSLVRRNLRGNLNAQGIGRLSEADRGDRMKKDIASLSGILGNKKYFMSDEKPTTVDATVFGYLWTAMSTDTELTKFSNCLKECRKYDNLMAYFERMQEMMMKSAEKWKTKA

Mean predicted aligned error: 4.58 Å